Protein AF-A0A951PCG9-F1 (afdb_monomer)

Mean predicted aligned error: 14.72 Å

Sequence (182 aa):
MGCEGLGQRISVKVSARTSARTSARISASAAVAITAGITAGIALTTACAPVAPLIPAREPARQIQIQQSWQLQAGDQVKEYRIAAGLGDISIALQGGKVYAPFTGRVQPNLIDCVLFSTPEVPAYLFRLCGLSQPRLGTIQQGEPIGSGEYLHFAMLRKLPEGNWTIVEPSRSMLEKILSKP

Nearest PDB structures (foldseek):
  8aa2-assembly1_M  TM=4.155E-01  e=4.981E+00  Bacteroides thetaiotaomicron VPI-5482

Structure (mmCIF, N/CA/C/O backbone):
data_AF-A0A951PCG9-F1
#
_entry.id   AF-A0A951PCG9-F1
#
loop_
_atom_site.group_PDB
_atom_site.id
_atom_site.type_symbol
_atom_site.label_atom_id
_atom_site.label_alt_id
_atom_site.label_comp_id
_atom_site.label_asym_id
_atom_site.label_entity_id
_atom_site.label_seq_id
_atom_site.pdbx_PDB_ins_code
_atom_site.Cartn_x
_atom_site.Cartn_y
_atom_site.Cartn_z
_atom_site.occupancy
_atom_site.B_iso_or_equiv
_atom_site.auth_seq_id
_atom_site.auth_comp_id
_atom_site.auth_asym_id
_atom_site.auth_atom_id
_atom_site.pdbx_PDB_model_num
ATOM 1 N N . MET A 1 1 ? 5.947 -52.574 24.913 1.00 44.41 1 MET A N 1
ATOM 2 C CA . MET A 1 1 ? 4.620 -52.124 25.381 1.00 44.41 1 MET A CA 1
ATOM 3 C C . MET A 1 1 ? 4.190 -50.991 24.471 1.00 44.41 1 MET A C 1
ATOM 5 O O . MET A 1 1 ? 4.779 -49.923 24.536 1.00 44.41 1 MET A O 1
ATOM 9 N N . GLY A 1 2 ? 3.310 -51.299 23.518 1.00 38.03 2 GLY A N 1
ATOM 10 C CA . GLY A 1 2 ? 2.823 -50.357 22.515 1.00 38.03 2 GLY A CA 1
ATOM 11 C C . GLY A 1 2 ? 1.533 -49.678 22.962 1.00 38.03 2 GLY A C 1
ATOM 12 O O . GLY A 1 2 ? 0.751 -50.268 23.703 1.00 38.03 2 GLY A O 1
ATOM 13 N N . CYS A 1 3 ? 1.323 -48.462 22.470 1.00 38.72 3 CYS A N 1
ATOM 14 C CA . CYS A 1 3 ? 0.019 -47.815 22.423 1.00 38.72 3 CYS A CA 1
ATOM 15 C C . CYS A 1 3 ? -0.231 -47.394 20.971 1.00 38.72 3 CYS A C 1
ATOM 17 O O . CYS A 1 3 ? 0.215 -46.338 20.529 1.00 38.72 3 CYS A O 1
ATOM 19 N N . GLU A 1 4 ? -0.906 -48.271 20.231 1.00 42.50 4 GLU A N 1
ATOM 20 C CA . GLU A 1 4 ? -1.672 -47.926 19.035 1.00 42.50 4 GLU A CA 1
ATOM 21 C C . GLU A 1 4 ? -2.944 -47.181 19.462 1.00 42.50 4 GLU A C 1
ATOM 23 O O . GLU A 1 4 ? -3.592 -47.557 20.438 1.00 42.50 4 GLU A O 1
ATOM 28 N N . GLY A 1 5 ? -3.317 -46.127 18.734 1.00 40.69 5 GLY A N 1
ATOM 29 C CA . GLY A 1 5 ? -4.483 -45.309 19.063 1.00 40.69 5 GLY A CA 1
ATOM 30 C C . GLY A 1 5 ? -5.026 -44.543 17.863 1.00 40.69 5 GLY A C 1
ATOM 31 O O . GLY A 1 5 ? -4.712 -43.375 17.679 1.00 40.69 5 GLY A O 1
ATOM 32 N N . LEU A 1 6 ? -5.822 -45.255 17.062 1.00 46.91 6 LEU A N 1
ATOM 33 C CA . LEU A 1 6 ? -6.896 -44.812 16.161 1.00 46.91 6 LEU A CA 1
ATOM 34 C C . LEU A 1 6 ? -6.721 -43.485 15.391 1.00 46.91 6 LEU A C 1
ATOM 36 O O . LEU A 1 6 ? -7.108 -42.407 15.836 1.00 46.91 6 LEU A O 1
ATOM 40 N N . GLY A 1 7 ? -6.322 -43.614 14.123 1.00 39.34 7 GLY A N 1
ATOM 41 C CA . GLY A 1 7 ? -6.583 -42.611 13.092 1.00 39.34 7 GLY A CA 1
ATOM 42 C C . GLY A 1 7 ? -8.027 -42.696 12.588 1.00 39.34 7 GLY A C 1
ATOM 43 O O . GLY A 1 7 ? -8.383 -43.617 11.853 1.00 39.34 7 GLY A O 1
ATOM 44 N N . GLN A 1 8 ? -8.857 -41.715 12.941 1.00 47.94 8 GLN A N 1
ATOM 45 C CA . GLN A 1 8 ? -10.206 -41.565 12.397 1.00 47.94 8 GLN A CA 1
ATOM 46 C C . GLN A 1 8 ? -10.148 -40.709 11.121 1.00 47.94 8 GLN A C 1
ATOM 48 O O . GLN A 1 8 ? -9.941 -39.498 11.163 1.00 47.94 8 GLN A O 1
ATOM 53 N N . ARG A 1 9 ? -10.293 -41.350 9.955 1.00 46.16 9 ARG A N 1
ATOM 54 C CA . ARG A 1 9 ? -10.377 -40.671 8.653 1.00 46.16 9 ARG A CA 1
ATOM 55 C C . ARG A 1 9 ? -11.780 -40.095 8.463 1.00 46.16 9 ARG A C 1
ATOM 57 O O . ARG A 1 9 ? -12.727 -40.837 8.216 1.00 46.16 9 ARG A O 1
ATOM 64 N N . ILE A 1 10 ? -11.907 -38.774 8.544 1.00 45.59 10 ILE A N 1
ATOM 65 C CA . ILE A 1 10 ? -13.137 -38.059 8.188 1.00 45.59 10 ILE A CA 1
ATOM 66 C C . ILE A 1 10 ? -13.163 -37.900 6.663 1.00 45.59 10 ILE A C 1
ATOM 68 O O . ILE A 1 10 ? -12.334 -37.204 6.081 1.00 45.59 10 ILE A O 1
ATOM 72 N N . SER A 1 11 ? -14.103 -38.579 6.007 1.00 37.28 11 SER A N 1
ATOM 73 C CA . SER A 1 11 ? -14.340 -38.470 4.567 1.00 37.28 11 SER A CA 1
ATOM 74 C C . SER A 1 11 ? -15.405 -37.398 4.319 1.00 37.28 11 SER A C 1
ATOM 76 O O . SER A 1 11 ? -16.577 -37.598 4.634 1.00 37.28 11 SER A O 1
ATOM 78 N N . VAL A 1 12 ? -15.003 -36.241 3.790 1.00 47.06 12 VAL A N 1
ATOM 79 C CA . VAL A 1 12 ? -15.929 -35.157 3.427 1.00 47.06 12 VAL A CA 1
ATOM 80 C C . VAL A 1 12 ? -16.344 -35.338 1.966 1.00 47.06 12 VAL A C 1
ATOM 82 O O . VAL A 1 12 ? -15.554 -35.119 1.051 1.00 47.06 12 VAL A O 1
ATOM 85 N N . LYS A 1 13 ? -17.598 -35.744 1.736 1.00 42.19 13 LYS A N 1
ATOM 86 C CA . LYS A 1 13 ? -18.226 -35.727 0.406 1.00 42.19 13 LYS A CA 1
ATOM 87 C C . LYS A 1 13 ? -18.654 -34.299 0.068 1.00 42.19 13 LYS A C 1
ATOM 89 O O . LYS A 1 13 ? -19.605 -33.786 0.651 1.00 42.19 13 LYS A O 1
ATOM 94 N N . VAL A 1 14 ? -17.988 -33.676 -0.902 1.00 44.91 14 VAL A N 1
ATOM 95 C CA . VAL A 1 14 ? -18.422 -32.398 -1.482 1.00 44.91 14 VAL A CA 1
ATOM 96 C C . VAL A 1 14 ? -19.427 -32.689 -2.599 1.00 44.91 14 VAL A C 1
ATOM 98 O O . VAL A 1 14 ? -19.087 -33.274 -3.623 1.00 44.91 14 VAL A O 1
ATOM 101 N N . SER A 1 15 ? -20.687 -32.315 -2.370 1.00 44.75 15 SER A N 1
ATOM 102 C CA . SER A 1 15 ? -21.780 -32.421 -3.341 1.00 44.75 15 SER A CA 1
ATOM 103 C C . SER A 1 15 ? -21.836 -31.150 -4.190 1.00 44.75 15 SER A C 1
ATOM 105 O O . SER A 1 15 ? -22.124 -30.066 -3.679 1.00 44.75 15 SER A O 1
ATOM 107 N N . ALA A 1 16 ? -21.533 -31.271 -5.483 1.00 44.38 16 ALA A N 1
ATOM 108 C CA . ALA A 1 16 ? -21.633 -30.180 -6.443 1.00 44.38 16 ALA A CA 1
ATOM 109 C C . ALA A 1 16 ? -23.108 -29.935 -6.809 1.00 44.38 16 ALA A C 1
ATOM 111 O O . ALA A 1 16 ? -23.750 -30.779 -7.432 1.00 44.38 16 ALA A O 1
ATOM 112 N N . ARG A 1 17 ? -23.655 -28.771 -6.434 1.00 48.75 17 ARG A N 1
ATOM 113 C CA . ARG A 1 17 ? -24.936 -28.283 -6.968 1.00 48.75 17 ARG A CA 1
ATOM 114 C C . ARG A 1 17 ? -24.678 -27.406 -8.186 1.00 48.75 17 ARG A C 1
ATOM 116 O O . ARG A 1 17 ? -24.273 -26.254 -8.063 1.00 48.75 17 ARG A O 1
ATOM 123 N N . THR A 1 18 ? -24.955 -27.959 -9.357 1.00 43.00 18 THR A N 1
ATOM 124 C CA . THR A 1 18 ? -25.033 -27.244 -10.631 1.00 43.00 18 THR A CA 1
ATOM 125 C C . THR A 1 18 ? -26.291 -26.372 -10.627 1.00 43.00 18 THR A C 1
ATOM 127 O O . THR A 1 18 ? -27.400 -26.891 -10.527 1.00 43.00 18 THR A O 1
ATOM 130 N N . SER A 1 19 ? -26.141 -25.049 -10.709 1.00 46.59 19 SER A N 1
ATOM 131 C CA . SER A 1 19 ? -27.265 -24.112 -10.834 1.00 46.59 19 SER A CA 1
ATOM 132 C C . SER A 1 19 ? -27.285 -23.534 -12.246 1.00 46.59 19 SER A C 1
ATOM 134 O O . SER A 1 19 ? -26.491 -22.658 -12.585 1.00 46.59 19 SER A O 1
ATOM 136 N N . ALA A 1 20 ? -28.175 -24.066 -13.082 1.00 45.41 20 ALA A N 1
ATOM 137 C CA . ALA A 1 20 ? -28.517 -23.499 -14.378 1.00 45.41 20 ALA A CA 1
ATOM 138 C C . ALA A 1 20 ? -29.486 -22.324 -14.168 1.00 45.41 20 ALA A C 1
ATOM 140 O O . ALA A 1 20 ? -30.564 -22.504 -13.604 1.00 45.41 20 ALA A O 1
ATOM 141 N N . ARG A 1 21 ? -29.124 -21.120 -14.631 1.00 53.25 21 ARG A N 1
ATOM 142 C CA . ARG A 1 21 ? -30.056 -19.986 -14.730 1.00 53.25 21 ARG A CA 1
ATOM 143 C C . ARG A 1 21 ? -30.414 -19.714 -16.185 1.00 53.25 21 ARG A C 1
ATOM 145 O O . ARG A 1 21 ? -29.681 -19.079 -16.932 1.00 53.25 21 ARG A O 1
ATOM 152 N N . THR A 1 22 ? -31.564 -20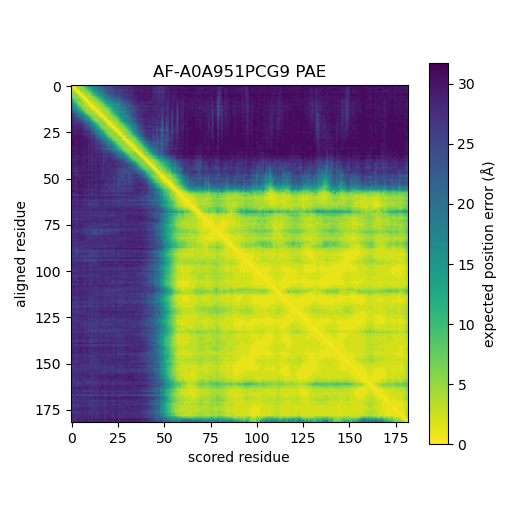.278 -16.526 1.00 44.28 22 THR A N 1
ATOM 153 C CA . THR A 1 22 ? -32.660 -19.777 -17.359 1.00 44.28 22 THR A CA 1
ATOM 154 C C . THR A 1 22 ? -32.423 -18.455 -18.095 1.00 44.28 22 THR A C 1
ATOM 156 O O . THR A 1 22 ? -32.357 -17.382 -17.499 1.00 44.28 22 THR A O 1
ATOM 159 N N . SER A 1 23 ? -32.396 -18.559 -19.424 1.00 49.06 23 SER A N 1
ATOM 160 C CA . SER A 1 23 ? -32.478 -17.459 -20.382 1.00 49.06 23 SER A CA 1
ATOM 161 C C . SER A 1 23 ? -33.935 -16.989 -20.494 1.00 49.06 23 SER A C 1
ATOM 163 O O . SER A 1 23 ? -34.805 -17.768 -20.883 1.00 49.06 23 SER A O 1
ATOM 165 N N . ALA A 1 24 ? -34.216 -15.735 -20.138 1.00 47.97 24 ALA A N 1
ATOM 166 C CA . ALA A 1 24 ? -35.520 -15.112 -20.349 1.00 47.97 24 ALA A CA 1
ATOM 167 C C . ALA A 1 24 ? -35.473 -14.251 -21.621 1.00 47.97 24 ALA A C 1
ATOM 169 O O . ALA A 1 24 ? -34.780 -13.237 -21.674 1.00 47.97 24 ALA A O 1
ATOM 170 N N . ARG A 1 25 ? -36.211 -14.676 -22.653 1.00 53.56 25 ARG A N 1
ATOM 171 C CA . ARG A 1 25 ? -36.514 -13.877 -23.846 1.00 53.56 25 ARG A CA 1
ATOM 172 C C . ARG A 1 25 ? -37.634 -12.900 -23.497 1.00 53.56 25 ARG A C 1
ATOM 174 O O . ARG A 1 25 ? -38.724 -13.340 -23.145 1.00 53.56 25 ARG A O 1
ATOM 181 N N . ILE A 1 26 ? -37.391 -11.602 -23.637 1.00 46.66 26 ILE A N 1
ATOM 182 C CA . ILE A 1 26 ? -38.450 -10.590 -23.595 1.00 46.66 26 ILE A CA 1
ATOM 183 C C . ILE A 1 26 ? -38.787 -10.233 -25.042 1.00 46.66 26 ILE A C 1
ATOM 185 O O . ILE A 1 26 ? -37.989 -9.620 -25.746 1.00 46.66 26 ILE A O 1
ATOM 189 N N . SER A 1 27 ? -39.965 -10.678 -25.482 1.00 48.78 27 SER A N 1
ATOM 190 C CA . SER A 1 27 ? -40.635 -10.164 -26.675 1.00 48.78 27 SER A CA 1
ATOM 191 C C . SER A 1 27 ? -41.255 -8.815 -26.336 1.00 48.78 27 SER A C 1
ATOM 193 O O . SER A 1 27 ? -41.993 -8.718 -25.359 1.00 48.78 27 SER A O 1
ATOM 195 N N . ALA A 1 28 ? -41.013 -7.801 -27.161 1.00 44.97 28 ALA A N 1
ATOM 196 C CA . ALA A 1 28 ? -41.793 -6.573 -27.157 1.00 44.97 28 ALA A CA 1
ATOM 197 C C . ALA A 1 28 ? -42.456 -6.430 -28.529 1.00 44.97 28 ALA A C 1
ATOM 199 O O . ALA A 1 28 ? -41.806 -6.119 -29.523 1.00 44.97 28 ALA A O 1
ATOM 200 N N . SER A 1 29 ? -43.756 -6.720 -28.568 1.00 49.91 29 SER A N 1
ATOM 201 C CA . SER A 1 29 ? -44.655 -6.262 -29.624 1.00 49.91 29 SER A CA 1
ATOM 202 C C . SER A 1 29 ? -45.227 -4.919 -29.193 1.00 49.91 29 SER A C 1
ATOM 204 O O . SER A 1 29 ? -45.776 -4.825 -28.100 1.00 49.91 29 SER A O 1
ATOM 206 N N . ALA A 1 30 ? -45.142 -3.908 -30.051 1.00 42.72 30 ALA A N 1
ATOM 207 C CA . ALA A 1 30 ? -46.061 -2.778 -30.028 1.00 42.72 30 ALA A CA 1
ATOM 208 C C . ALA A 1 30 ? -46.074 -2.124 -31.413 1.00 42.72 30 ALA A C 1
ATOM 210 O O . ALA A 1 30 ? -45.158 -1.397 -31.786 1.00 42.72 30 ALA A O 1
ATOM 211 N N . ALA A 1 31 ? -47.126 -2.410 -32.172 1.00 47.22 31 ALA A N 1
ATOM 212 C CA . ALA A 1 31 ? -47.570 -1.571 -33.269 1.00 47.22 31 ALA A CA 1
ATOM 213 C C . ALA A 1 31 ? -48.673 -0.665 -32.722 1.00 47.22 31 ALA A C 1
ATOM 215 O O . ALA A 1 31 ? -49.664 -1.184 -32.217 1.00 47.22 31 ALA A O 1
ATOM 216 N N . VAL A 1 32 ? -48.527 0.655 -32.845 1.00 42.56 32 VAL A N 1
ATOM 217 C CA . VAL A 1 32 ? -49.660 1.590 -32.861 1.00 42.56 32 VAL A CA 1
ATOM 218 C C . VAL A 1 32 ? -49.288 2.748 -33.783 1.00 42.56 32 VAL A C 1
ATOM 220 O O . VAL A 1 32 ? -48.378 3.520 -33.495 1.00 42.56 32 VAL A O 1
ATOM 223 N N . ALA A 1 33 ? -49.997 2.846 -34.904 1.00 48.78 33 ALA A N 1
ATOM 224 C CA . ALA A 1 33 ? -50.071 4.035 -35.738 1.00 48.78 33 ALA A CA 1
ATOM 225 C C . ALA A 1 33 ? -51.349 4.786 -35.357 1.00 48.78 33 ALA A C 1
ATOM 227 O O . ALA A 1 33 ? -52.412 4.171 -35.394 1.00 48.78 33 ALA A O 1
ATOM 228 N N . ILE A 1 34 ? -51.274 6.082 -35.030 1.00 46.44 34 ILE A N 1
ATOM 229 C CA . ILE A 1 34 ? -52.442 6.974 -35.065 1.00 46.44 34 ILE A CA 1
ATOM 230 C C . ILE A 1 34 ? -52.042 8.341 -35.642 1.00 46.44 34 ILE A C 1
ATOM 232 O O . ILE A 1 34 ? -51.019 8.931 -35.311 1.00 46.44 34 ILE A O 1
ATOM 236 N N . THR A 1 35 ? -52.914 8.745 -36.554 1.00 42.50 35 THR A N 1
ATOM 237 C CA . THR A 1 35 ? -53.101 9.921 -37.407 1.00 42.50 35 THR A CA 1
ATOM 238 C C . THR A 1 35 ? -53.025 11.316 -36.768 1.00 42.50 35 THR A C 1
ATOM 240 O O . THR A 1 35 ? -53.201 11.501 -35.570 1.00 42.50 35 THR A O 1
ATOM 243 N N . ALA A 1 36 ? -52.826 12.298 -37.656 1.00 44.81 36 ALA A N 1
ATOM 244 C CA . ALA A 1 36 ? -52.719 13.743 -37.459 1.00 44.81 36 ALA A CA 1
ATOM 245 C C . ALA A 1 36 ? -53.932 14.450 -36.811 1.00 44.81 36 ALA A C 1
ATOM 247 O O . ALA A 1 36 ? -55.070 14.013 -36.961 1.00 44.81 36 ALA A O 1
ATOM 248 N N . GLY A 1 37 ? -53.682 15.625 -36.211 1.00 39.41 37 GLY A N 1
ATOM 249 C CA . GLY A 1 37 ? -54.700 16.618 -35.841 1.00 39.41 37 GLY A CA 1
ATOM 250 C C . GLY A 1 37 ? -54.140 17.770 -34.990 1.00 39.41 37 GLY A C 1
ATOM 251 O O . GLY A 1 37 ? -53.651 17.545 -33.890 1.00 39.41 37 GLY A O 1
ATOM 252 N N . ILE A 1 38 ? -54.194 19.000 -35.510 1.00 59.00 38 ILE A N 1
ATOM 253 C CA . ILE A 1 38 ? -53.728 20.256 -34.889 1.00 59.00 38 ILE A CA 1
ATOM 254 C C . ILE A 1 38 ? -54.803 20.804 -33.937 1.00 59.00 38 ILE A C 1
ATOM 256 O O . ILE A 1 38 ? -55.919 21.008 -34.393 1.00 59.00 38 ILE A O 1
ATOM 260 N N . THR A 1 39 ? -54.455 21.160 -32.690 1.00 46.31 39 THR A N 1
ATOM 261 C CA . THR A 1 39 ? -55.022 22.331 -31.975 1.00 46.31 39 THR A CA 1
ATOM 262 C C . THR A 1 39 ? -54.183 22.691 -30.748 1.00 46.31 39 THR A C 1
ATOM 264 O O . THR A 1 39 ? -53.775 21.827 -29.977 1.00 46.31 39 THR A O 1
ATOM 267 N N . ALA A 1 40 ? -53.923 23.990 -30.595 1.00 52.97 40 ALA A N 1
ATOM 268 C CA . ALA A 1 40 ? -53.119 24.596 -29.547 1.00 52.97 40 ALA A CA 1
ATOM 269 C C . ALA A 1 40 ? -53.789 24.513 -28.165 1.00 52.97 40 ALA A C 1
ATOM 271 O O . ALA A 1 40 ? -54.905 24.988 -27.974 1.00 52.97 40 ALA A O 1
ATOM 272 N N . GLY A 1 41 ? -53.057 23.979 -27.191 1.00 44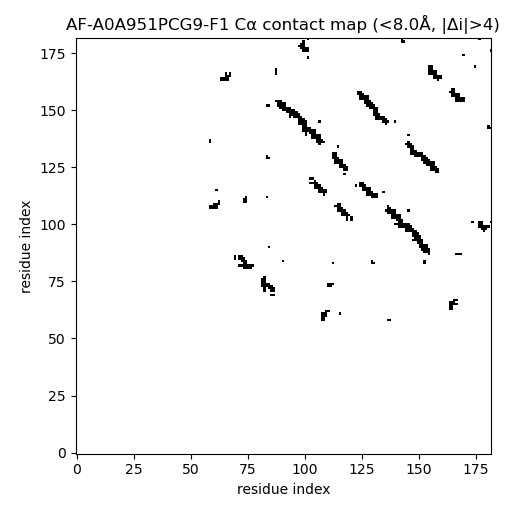.09 41 GLY A N 1
ATOM 273 C CA . GLY A 1 41 ? -53.354 24.083 -25.767 1.00 44.09 41 GLY A CA 1
ATOM 274 C C . GLY A 1 41 ? -52.034 24.079 -25.009 1.00 44.09 41 GLY A C 1
ATOM 275 O O . GLY A 1 41 ? -51.362 23.053 -24.948 1.00 44.09 41 GLY A O 1
ATOM 276 N N . ILE A 1 42 ? -51.620 25.236 -24.488 1.00 59.56 42 ILE A N 1
ATOM 277 C CA . ILE A 1 42 ? -50.393 25.358 -23.691 1.00 59.56 42 ILE A CA 1
ATOM 278 C C . ILE A 1 42 ? -50.696 24.791 -22.301 1.00 59.56 42 ILE A C 1
ATOM 280 O O . ILE A 1 42 ? -51.072 25.509 -21.379 1.00 59.56 42 ILE A O 1
ATOM 284 N N . ALA A 1 43 ? -50.575 23.472 -22.172 1.00 55.00 43 ALA A N 1
ATOM 285 C CA . ALA A 1 43 ? -50.490 22.799 -20.889 1.00 55.00 43 ALA A CA 1
ATOM 286 C C . ALA A 1 43 ? -49.033 22.876 -20.416 1.00 55.00 43 ALA A C 1
ATOM 288 O O . ALA A 1 43 ? -48.149 22.242 -20.991 1.00 55.00 43 ALA A O 1
ATOM 289 N N . LEU A 1 44 ? -48.774 23.670 -19.375 1.00 57.91 44 LEU A N 1
ATOM 290 C CA . LEU A 1 44 ? -47.519 23.644 -18.622 1.00 57.91 44 LEU A CA 1
ATOM 291 C C . LEU A 1 44 ? -47.444 22.319 -17.853 1.00 57.91 44 LEU A C 1
ATOM 293 O O . LEU A 1 44 ? -47.730 22.247 -16.661 1.00 57.91 44 LE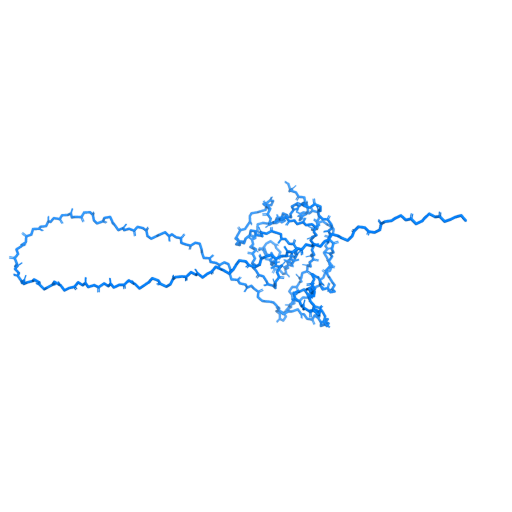U A O 1
ATOM 297 N N . THR A 1 45 ? -47.098 21.244 -18.555 1.00 58.66 45 THR A N 1
ATOM 298 C CA . THR A 1 45 ? -46.733 19.979 -17.928 1.00 58.66 45 THR A CA 1
ATOM 299 C C . THR A 1 45 ? -45.346 20.157 -17.327 1.00 58.66 45 THR A C 1
ATOM 301 O O . THR A 1 45 ? -44.345 20.185 -18.046 1.00 58.66 45 THR A O 1
ATOM 304 N N . THR A 1 46 ? -45.280 20.301 -16.007 1.00 62.97 46 THR A N 1
ATOM 305 C CA . THR A 1 46 ? -44.053 20.127 -15.233 1.00 62.97 46 THR A CA 1
ATOM 306 C C . THR A 1 46 ? -43.557 18.698 -15.442 1.00 62.97 46 THR A C 1
ATOM 308 O O . THR A 1 46 ? -43.965 17.755 -14.770 1.00 62.97 46 THR A O 1
ATOM 311 N N . ALA A 1 47 ? -42.700 18.525 -16.446 1.00 61.41 47 ALA A N 1
ATOM 312 C CA . ALA A 1 47 ? -42.026 17.270 -16.708 1.00 61.41 47 ALA A CA 1
ATOM 313 C C . ALA A 1 47 ? -41.065 16.992 -15.545 1.00 61.41 47 ALA A C 1
ATOM 315 O O . ALA A 1 47 ? -39.971 17.552 -15.473 1.00 61.41 47 ALA A O 1
ATOM 316 N N . CYS A 1 48 ? -41.479 16.131 -14.615 1.00 65.00 48 CYS A N 1
ATOM 317 C CA . CYS A 1 48 ? -40.562 15.467 -13.701 1.00 65.00 48 CYS A CA 1
ATOM 318 C C . CYS A 1 48 ? -39.640 14.580 -14.543 1.00 65.00 48 CYS A C 1
ATOM 320 O O . CYS A 1 48 ? -39.979 13.441 -14.862 1.00 65.00 48 CYS A O 1
ATOM 322 N N . ALA A 1 49 ? -38.490 15.116 -14.949 1.00 72.75 49 ALA A N 1
ATOM 323 C CA . ALA A 1 49 ? -37.443 14.298 -15.534 1.00 72.75 49 ALA A CA 1
ATOM 324 C C . ALA A 1 49 ? -36.985 13.280 -14.470 1.00 72.75 49 ALA A C 1
ATOM 326 O O . ALA A 1 49 ? -36.650 13.685 -13.352 1.00 72.75 49 ALA A O 1
ATOM 327 N N . PRO A 1 50 ? -36.983 11.970 -14.771 1.00 67.88 50 PRO A N 1
ATOM 328 C CA . PRO A 1 50 ? -36.438 10.980 -13.859 1.00 67.88 50 PRO A CA 1
ATOM 329 C C . PRO A 1 50 ? -34.939 11.247 -13.695 1.00 67.88 50 PRO A C 1
ATOM 331 O O . PRO A 1 50 ? -34.167 11.146 -14.648 1.00 67.88 50 PRO A O 1
ATOM 334 N N . VAL A 1 51 ? -34.528 11.613 -12.479 1.00 75.81 51 VAL A N 1
ATOM 335 C CA . VAL A 1 51 ? -33.114 11.713 -12.110 1.00 75.81 51 VAL A CA 1
ATOM 336 C C . VAL A 1 51 ? -32.541 10.303 -12.189 1.00 75.81 51 VAL A C 1
ATOM 338 O O . VAL A 1 51 ? -32.875 9.442 -11.374 1.00 75.81 51 VAL A O 1
ATOM 341 N N . ALA A 1 52 ? -31.719 10.044 -13.206 1.00 74.81 52 ALA A N 1
ATOM 342 C CA . ALA A 1 52 ? -31.009 8.781 -13.314 1.00 74.81 52 ALA A CA 1
ATOM 343 C C . ALA A 1 52 ? -30.141 8.590 -12.054 1.00 74.81 52 ALA A C 1
ATOM 345 O O . ALA A 1 52 ? -29.455 9.532 -11.643 1.00 74.81 52 ALA A O 1
ATOM 346 N N . PRO A 1 53 ? -30.159 7.405 -11.418 1.00 68.75 53 PRO A N 1
ATOM 347 C CA . PRO A 1 53 ? -29.326 7.153 -10.254 1.00 68.75 53 PRO A CA 1
ATOM 348 C C . PRO A 1 53 ? -27.850 7.296 -10.643 1.00 68.75 53 PRO A C 1
ATOM 350 O O . PRO A 1 53 ? -27.382 6.670 -11.595 1.00 68.75 53 PRO A O 1
ATOM 353 N N . LEU A 1 54 ? -27.117 8.129 -9.901 1.00 68.81 54 LEU A N 1
ATOM 354 C CA . LEU A 1 54 ? -25.672 8.283 -10.044 1.00 68.81 54 LEU A CA 1
ATOM 355 C C . LEU A 1 54 ? -25.003 6.972 -9.614 1.00 68.81 54 LEU A C 1
ATOM 357 O O . LEU A 1 54 ? -24.804 6.723 -8.426 1.00 68.81 54 LEU A O 1
ATOM 361 N N . ILE A 1 55 ? -24.680 6.107 -10.576 1.00 70.62 55 ILE A N 1
ATOM 362 C CA . ILE A 1 55 ? -23.830 4.942 -10.324 1.00 70.62 55 ILE A CA 1
ATOM 363 C C . ILE A 1 55 ? -22.423 5.485 -10.028 1.00 70.62 55 ILE A C 1
ATOM 365 O O . ILE A 1 55 ? -21.866 6.180 -10.884 1.00 70.62 55 ILE A O 1
ATOM 369 N N . PRO A 1 56 ? -21.835 5.217 -8.846 1.00 67.12 56 PRO A N 1
ATOM 370 C CA . PRO A 1 56 ? -20.495 5.692 -8.536 1.00 67.12 56 PRO A CA 1
ATOM 371 C C . PRO A 1 56 ? -19.510 5.135 -9.564 1.00 67.12 56 PRO A C 1
ATOM 373 O O . PRO A 1 56 ? -19.497 3.934 -9.849 1.00 67.12 56 PRO A O 1
ATOM 376 N N . ALA A 1 57 ? -18.700 6.022 -10.143 1.00 76.00 57 ALA A N 1
ATOM 377 C CA . ALA A 1 57 ? -17.685 5.630 -11.106 1.00 76.00 57 ALA A CA 1
ATOM 378 C C . ALA A 1 57 ? -16.733 4.620 -10.452 1.00 76.00 57 ALA A C 1
ATOM 380 O O . ALA A 1 57 ? -16.185 4.867 -9.377 1.00 76.00 57 ALA A O 1
ATOM 381 N N . ARG A 1 58 ? -16.550 3.464 -11.097 1.00 87.00 58 ARG A N 1
ATOM 382 C CA . ARG A 1 58 ? -15.598 2.449 -10.644 1.00 87.00 58 ARG A CA 1
ATOM 383 C C . ARG A 1 58 ? -14.195 3.053 -10.645 1.00 87.00 58 ARG A C 1
ATOM 385 O O . ARG A 1 58 ? -13.753 3.567 -11.669 1.00 87.00 58 ARG A O 1
ATOM 392 N N . GLU A 1 59 ? -13.490 2.942 -9.525 1.00 92.25 59 GLU A N 1
ATOM 393 C CA . GLU A 1 59 ? -12.107 3.404 -9.431 1.00 92.25 59 GLU A CA 1
ATOM 394 C C . GLU A 1 59 ? -11.218 2.590 -10.394 1.00 92.25 59 GLU A C 1
ATOM 396 O O . GLU A 1 59 ? -11.186 1.356 -10.289 1.00 92.25 59 GLU A O 1
ATOM 401 N N . PRO A 1 60 ? -10.535 3.229 -11.363 1.00 92.94 60 PRO A N 1
ATOM 402 C CA . PRO A 1 60 ? -9.729 2.513 -12.340 1.00 92.94 60 PRO A CA 1
ATOM 403 C C . PRO A 1 60 ? -8.485 1.914 -11.684 1.00 92.94 60 PRO A C 1
ATOM 405 O O . PRO A 1 60 ? -7.868 2.522 -10.808 1.00 92.94 60 PRO A O 1
ATOM 408 N N . ALA A 1 61 ? -8.090 0.725 -12.141 1.00 93.81 61 ALA A N 1
ATOM 409 C CA . ALA A 1 61 ? -6.843 0.121 -11.699 1.00 93.81 61 ALA A CA 1
ATOM 410 C C . ALA A 1 61 ? -5.651 0.955 -12.185 1.00 93.81 61 ALA A C 1
ATOM 412 O O . ALA A 1 61 ? -5.557 1.295 -13.366 1.00 93.81 61 ALA A O 1
ATOM 413 N N . ARG A 1 62 ? -4.723 1.263 -11.280 1.00 94.00 62 ARG A N 1
ATOM 414 C CA . ARG A 1 62 ? -3.503 2.002 -11.591 1.00 94.00 62 ARG A CA 1
ATOM 415 C C . ARG A 1 62 ? -2.342 1.036 -11.754 1.00 94.00 62 ARG A C 1
ATOM 417 O O . ARG A 1 62 ? -1.922 0.402 -10.790 1.00 94.00 62 ARG A O 1
ATOM 424 N N . GLN A 1 63 ? -1.789 0.974 -12.960 1.00 91.25 63 GLN A N 1
ATOM 425 C CA . GLN A 1 63 ? -0.539 0.268 -13.229 1.00 91.25 63 GLN A CA 1
ATOM 426 C C . GLN A 1 63 ? 0.652 1.206 -13.011 1.00 91.25 63 GLN A C 1
ATOM 428 O O . GLN A 1 63 ? 0.584 2.397 -13.320 1.00 91.25 63 GLN A O 1
ATOM 433 N N . ILE A 1 64 ? 1.738 0.671 -12.457 1.00 91.31 64 ILE A N 1
ATOM 434 C CA . ILE A 1 64 ? 3.000 1.385 -12.248 1.00 91.31 64 ILE A CA 1
ATOM 435 C C . ILE A 1 64 ? 4.157 0.505 -12.707 1.00 91.31 64 ILE A C 1
ATOM 437 O O . ILE A 1 64 ? 4.096 -0.715 -12.573 1.00 91.31 64 ILE A O 1
ATOM 441 N N . GLN A 1 65 ? 5.207 1.127 -13.236 1.00 90.38 65 GLN A N 1
ATOM 442 C CA . GLN A 1 65 ? 6.449 0.441 -13.582 1.00 90.38 65 GLN A CA 1
ATOM 443 C C . GLN A 1 65 ? 7.424 0.579 -12.416 1.00 90.38 65 GLN A C 1
ATOM 445 O O . GLN A 1 65 ? 7.775 1.699 -12.034 1.00 90.38 65 GLN A O 1
ATOM 450 N N . ILE A 1 66 ? 7.814 -0.555 -11.834 1.00 90.00 66 ILE A N 1
ATOM 451 C CA . ILE A 1 66 ? 8.801 -0.629 -10.755 1.00 90.00 66 ILE A CA 1
ATOM 452 C C . ILE A 1 66 ? 10.149 -1.001 -11.378 1.00 90.00 66 ILE A C 1
ATOM 454 O O . ILE A 1 66 ? 10.225 -1.960 -12.139 1.00 90.00 66 ILE A O 1
ATOM 458 N N . GLN A 1 67 ? 11.204 -0.240 -11.078 1.00 89.62 67 GLN A N 1
ATOM 459 C CA . GLN A 1 67 ? 12.529 -0.427 -11.683 1.00 89.62 67 GLN A CA 1
ATOM 460 C C . GLN A 1 67 ? 13.234 -1.710 -11.207 1.00 89.62 67 GLN A C 1
ATOM 462 O O . GLN A 1 67 ? 14.059 -2.268 -11.927 1.00 89.62 67 GLN A O 1
ATOM 467 N N . GLN A 1 68 ? 12.932 -2.184 -9.997 1.00 88.00 68 GLN A N 1
ATOM 468 C CA . GLN A 1 68 ? 13.527 -3.403 -9.452 1.00 88.00 68 GLN A CA 1
ATOM 469 C C . GLN A 1 68 ? 12.943 -4.648 -10.131 1.00 88.00 68 GLN A C 1
ATOM 471 O O . GLN A 1 68 ? 11.737 -4.890 -10.094 1.00 88.00 68 GLN A O 1
ATOM 476 N N . SER A 1 69 ? 13.817 -5.463 -10.719 1.00 79.25 69 SER A N 1
ATOM 477 C CA . SER A 1 69 ? 13.456 -6.689 -11.429 1.00 79.25 69 SER A CA 1
ATOM 478 C C . SER A 1 69 ? 13.653 -7.921 -10.541 1.00 79.25 69 SER A C 1
ATOM 480 O O . SER A 1 69 ? 14.698 -8.573 -10.591 1.00 79.25 69 SER A O 1
ATOM 482 N N . TRP A 1 70 ? 12.656 -8.255 -9.723 1.00 88.81 70 TRP A N 1
ATOM 483 C CA . TRP A 1 70 ? 12.601 -9.568 -9.069 1.00 88.81 70 TRP A CA 1
ATOM 484 C C . TRP A 1 70 ? 11.741 -10.531 -9.871 1.00 88.81 70 TRP A C 1
ATOM 486 O O . TRP A 1 70 ? 10.739 -10.127 -10.457 1.00 88.81 70 TRP A O 1
ATOM 496 N N . GLN A 1 71 ? 12.128 -11.807 -9.856 1.00 88.12 71 GLN A N 1
ATOM 497 C CA . GLN A 1 71 ? 11.427 -12.875 -10.569 1.00 88.12 71 GLN A CA 1
ATOM 498 C C . GLN A 1 71 ? 10.001 -13.109 -10.051 1.00 88.12 71 GLN A C 1
ATOM 500 O O . GLN A 1 71 ? 9.152 -13.522 -10.831 1.00 88.12 71 GLN A O 1
ATOM 505 N N . LEU A 1 72 ? 9.757 -12.874 -8.756 1.00 89.50 72 LEU A N 1
ATOM 506 C CA . LEU A 1 72 ? 8.454 -13.044 -8.113 1.00 89.50 72 LEU A CA 1
ATOM 507 C C . LEU A 1 72 ? 7.932 -11.699 -7.605 1.00 89.50 72 LEU A C 1
ATOM 509 O O . LEU A 1 72 ? 8.655 -10.948 -6.944 1.00 89.50 72 LEU A O 1
ATOM 513 N N . GLN A 1 73 ? 6.664 -11.433 -7.886 1.00 88.31 73 GLN A N 1
ATOM 514 C CA . GLN A 1 73 ? 5.916 -10.241 -7.508 1.00 88.31 73 GLN A CA 1
ATOM 515 C C . GLN A 1 73 ? 4.589 -10.631 -6.850 1.00 88.31 73 GLN A C 1
ATOM 517 O O . GLN A 1 73 ? 4.073 -11.733 -7.037 1.00 88.31 73 GLN A O 1
ATOM 522 N N . ALA A 1 74 ? 4.003 -9.704 -6.092 1.00 89.38 74 ALA A N 1
ATOM 523 C CA . ALA A 1 74 ? 2.654 -9.883 -5.567 1.00 89.38 74 ALA A CA 1
ATOM 524 C C . ALA A 1 74 ? 1.651 -10.119 -6.713 1.00 89.38 74 ALA A C 1
ATOM 526 O O . ALA A 1 74 ? 1.646 -9.396 -7.709 1.00 89.38 74 ALA A O 1
ATOM 527 N N . GLY A 1 75 ? 0.796 -11.128 -6.563 1.00 88.69 75 GLY A N 1
ATOM 528 C CA . GLY A 1 75 ? -0.175 -11.545 -7.574 1.00 88.69 75 GLY A CA 1
ATOM 529 C C . GLY A 1 75 ? 0.322 -12.619 -8.546 1.00 88.69 75 GLY A C 1
ATOM 530 O O . GLY A 1 75 ? -0.518 -13.245 -9.195 1.00 88.69 75 GLY A O 1
ATOM 531 N N . ASP A 1 76 ? 1.631 -12.890 -8.614 1.00 91.44 76 ASP A N 1
ATOM 532 C CA . ASP A 1 76 ? 2.163 -14.013 -9.396 1.00 91.44 76 ASP A CA 1
ATOM 533 C C . ASP A 1 76 ? 1.645 -15.357 -8.861 1.00 91.44 76 ASP A C 1
ATOM 535 O O . ASP A 1 76 ? 1.249 -15.485 -7.699 1.00 91.44 76 ASP A O 1
ATOM 539 N N . GLN A 1 77 ? 1.671 -16.390 -9.705 1.00 94.25 77 GLN A N 1
ATOM 540 C CA . GLN A 1 77 ? 1.222 -17.735 -9.352 1.00 94.25 77 GLN A CA 1
ATOM 541 C C . GLN A 1 77 ? 2.375 -18.743 -9.443 1.00 94.25 77 GLN A C 1
ATOM 543 O O . GLN A 1 77 ? 3.049 -18.844 -10.466 1.00 94.25 77 GLN A O 1
ATOM 548 N N . VAL A 1 78 ? 2.566 -19.532 -8.382 1.00 94.56 78 VAL A N 1
ATOM 549 C CA . VAL A 1 78 ? 3.509 -20.656 -8.328 1.00 94.56 78 VAL A CA 1
ATOM 550 C C . VAL A 1 78 ? 2.721 -21.918 -7.992 1.00 94.56 78 VAL A C 1
ATOM 552 O O . VAL A 1 78 ? 2.252 -22.099 -6.868 1.00 94.56 78 VAL A O 1
ATOM 555 N N . LYS A 1 79 ? 2.564 -22.796 -8.990 1.00 95.94 79 LYS A N 1
ATOM 556 C CA . LYS A 1 79 ? 1.613 -23.922 -8.958 1.00 95.94 79 LYS A CA 1
ATOM 557 C C . LYS A 1 79 ? 0.185 -23.436 -8.643 1.00 95.94 79 LYS A C 1
ATOM 559 O O . LYS A 1 79 ? -0.336 -22.604 -9.377 1.00 95.94 79 LYS A O 1
ATOM 564 N N . GLU A 1 80 ? -0.467 -23.935 -7.597 1.00 96.06 80 GLU A N 1
ATOM 565 C CA . GLU A 1 80 ? -1.801 -23.525 -7.140 1.00 96.06 80 GLU A CA 1
ATOM 566 C C . GLU A 1 80 ? -1.798 -22.331 -6.170 1.00 96.06 80 GLU A C 1
ATOM 568 O O . GLU A 1 80 ? -2.863 -21.825 -5.816 1.00 96.06 80 GLU A O 1
ATOM 573 N N . TYR A 1 81 ? -0.623 -21.863 -5.745 1.00 94.81 81 TYR A N 1
ATOM 574 C CA . TYR A 1 81 ? -0.489 -20.803 -4.748 1.00 94.81 81 TYR A CA 1
ATOM 575 C C . TYR A 1 81 ? -0.227 -19.448 -5.401 1.00 94.81 81 TYR A C 1
ATOM 577 O O . TYR A 1 81 ? 0.518 -19.342 -6.377 1.00 94.81 81 TYR A O 1
ATOM 585 N N . ARG A 1 82 ? -0.815 -18.393 -4.831 1.00 92.06 82 ARG A N 1
ATOM 586 C CA . ARG A 1 82 ? -0.534 -17.006 -5.217 1.00 92.06 82 ARG A CA 1
ATOM 587 C C . ARG A 1 82 ? 0.517 -16.396 -4.305 1.00 92.06 82 ARG A C 1
ATOM 589 O O . ARG A 1 82 ? 0.496 -16.611 -3.094 1.00 92.06 82 ARG A O 1
ATOM 596 N N . ILE A 1 83 ? 1.401 -15.603 -4.890 1.00 92.75 83 ILE A N 1
ATOM 597 C CA . ILE A 1 83 ? 2.393 -14.819 -4.168 1.00 92.75 83 ILE A CA 1
ATOM 598 C C . ILE A 1 83 ? 1.697 -13.604 -3.549 1.00 92.75 83 ILE A C 1
ATOM 600 O O . ILE A 1 83 ? 1.152 -12.762 -4.259 1.00 92.75 83 ILE A O 1
ATOM 604 N N . ALA A 1 84 ? 1.700 -13.518 -2.219 1.00 90.31 84 ALA A N 1
ATOM 605 C CA . ALA A 1 84 ? 1.034 -12.439 -1.484 1.00 90.31 84 ALA A CA 1
ATOM 606 C C . ALA A 1 84 ? 1.873 -11.148 -1.396 1.00 90.31 84 ALA A C 1
ATOM 608 O O . ALA A 1 84 ? 1.318 -10.058 -1.267 1.00 90.31 84 ALA A O 1
ATOM 609 N N . ALA A 1 85 ? 3.202 -11.276 -1.476 1.00 90.44 85 ALA A N 1
ATOM 610 C CA . ALA A 1 85 ? 4.163 -10.185 -1.342 1.00 90.44 85 ALA A CA 1
ATOM 611 C C . ALA A 1 85 ? 5.428 -10.464 -2.161 1.00 90.44 85 ALA A C 1
ATOM 613 O O . ALA A 1 85 ? 5.832 -11.619 -2.312 1.00 90.44 85 ALA A O 1
ATOM 614 N N . GLY A 1 86 ? 6.051 -9.405 -2.671 1.00 88.00 86 GLY A N 1
ATOM 615 C CA . GLY A 1 86 ? 7.334 -9.462 -3.365 1.00 88.00 86 GLY A CA 1
ATOM 616 C C . GLY A 1 86 ? 8.517 -9.148 -2.448 1.00 88.00 86 GLY A C 1
ATOM 617 O O . GLY A 1 86 ? 8.371 -8.830 -1.267 1.00 88.00 86 GLY A O 1
ATOM 618 N N . LEU A 1 87 ? 9.720 -9.202 -3.016 1.00 86.69 87 LEU A N 1
ATOM 619 C CA . LEU A 1 87 ? 10.918 -8.719 -2.334 1.00 86.69 87 LEU A CA 1
ATOM 620 C C . LEU A 1 87 ? 10.808 -7.190 -2.162 1.00 86.69 87 LEU A C 1
ATOM 622 O O . LEU A 1 87 ? 10.361 -6.496 -3.068 1.00 86.69 87 LEU A O 1
ATOM 626 N N . GLY A 1 88 ? 11.155 -6.673 -0.982 1.00 87.06 88 GLY A N 1
ATOM 627 C CA . GLY A 1 88 ? 11.015 -5.248 -0.646 1.00 87.06 88 GLY A CA 1
ATOM 628 C C . GLY A 1 88 ? 9.710 -4.869 0.068 1.00 87.06 88 GLY A C 1
ATOM 629 O O . GLY A 1 88 ? 9.600 -3.738 0.538 1.00 87.06 88 GLY A O 1
ATOM 630 N N . ASP A 1 89 ? 8.759 -5.796 0.209 1.00 92.38 89 ASP A N 1
ATOM 631 C CA . ASP A 1 89 ? 7.563 -5.583 1.025 1.00 92.38 89 ASP A CA 1
ATOM 632 C C . ASP A 1 89 ? 7.843 -5.906 2.509 1.00 92.38 89 ASP A C 1
ATOM 634 O O . ASP A 1 89 ? 8.512 -6.889 2.839 1.00 92.38 89 ASP A O 1
ATOM 638 N N . ILE A 1 90 ? 7.275 -5.119 3.424 1.00 95.12 90 ILE A N 1
ATOM 639 C CA . ILE A 1 90 ? 7.228 -5.423 4.860 1.00 95.12 90 ILE A CA 1
ATOM 640 C C . ILE A 1 90 ? 5.914 -6.139 5.159 1.00 95.12 90 ILE A C 1
ATOM 642 O O . ILE A 1 90 ? 4.842 -5.636 4.830 1.00 95.12 90 ILE A O 1
ATOM 646 N N . SER A 1 91 ? 5.986 -7.295 5.818 1.00 96.19 91 SER A N 1
ATOM 647 C CA . SER A 1 91 ? 4.801 -8.039 6.255 1.00 96.19 91 SER A CA 1
ATOM 648 C C . SER A 1 91 ? 4.494 -7.754 7.720 1.00 96.19 91 SER A C 1
ATOM 650 O O . SER A 1 91 ? 5.335 -7.968 8.590 1.00 96.19 91 SER A O 1
ATOM 652 N N . ILE A 1 92 ? 3.280 -7.286 7.991 1.00 97.12 92 ILE A N 1
ATOM 653 C CA . ILE A 1 92 ? 2.824 -6.866 9.315 1.00 97.12 92 ILE A CA 1
ATOM 654 C C . ILE A 1 92 ? 1.633 -7.737 9.695 1.00 97.12 92 ILE A C 1
ATOM 656 O O . ILE A 1 92 ? 0.626 -7.747 8.988 1.00 97.12 92 ILE A O 1
ATOM 660 N N . ALA A 1 93 ? 1.741 -8.471 10.801 1.00 97.25 93 ALA A N 1
ATOM 661 C CA . ALA A 1 93 ? 0.618 -9.223 11.349 1.00 97.25 93 ALA A CA 1
ATOM 662 C C . ALA A 1 93 ? -0.385 -8.247 11.976 1.00 97.25 93 ALA A C 1
ATOM 664 O O . ALA A 1 93 ? -0.064 -7.550 12.938 1.00 97.25 93 ALA A O 1
ATOM 665 N N . LEU A 1 94 ? -1.589 -8.192 11.415 1.00 96.69 94 LEU A N 1
ATOM 666 C CA . LEU A 1 94 ? -2.652 -7.285 11.836 1.00 96.69 94 LEU A CA 1
ATOM 667 C C . LEU A 1 94 ? -3.648 -7.941 12.796 1.00 96.69 94 LEU A C 1
ATOM 669 O O . LEU A 1 94 ? -4.308 -7.216 13.534 1.00 96.69 94 LEU A O 1
ATOM 673 N N . GLN A 1 95 ? -3.773 -9.276 12.792 1.00 96.44 95 GLN A N 1
ATOM 674 C CA . GLN A 1 95 ? -4.733 -10.020 13.631 1.00 96.44 95 GLN A CA 1
ATOM 675 C C . GLN A 1 95 ? -6.182 -9.520 13.443 1.00 96.44 95 GLN A C 1
ATOM 677 O O . GLN A 1 95 ? -6.898 -9.245 14.405 1.00 96.44 95 GLN A O 1
ATOM 682 N N . GLY A 1 96 ? -6.585 -9.284 12.191 1.00 96.31 96 GLY A N 1
ATOM 683 C CA . GLY A 1 96 ? -7.877 -8.681 11.842 1.00 96.31 96 GLY A CA 1
ATOM 684 C C . GLY A 1 96 ? -7.934 -7.153 12.000 1.00 96.31 96 GLY A C 1
ATOM 685 O O . GLY A 1 96 ? -8.981 -6.541 11.771 1.00 96.31 96 GLY A O 1
ATOM 686 N N . GLY A 1 97 ? -6.823 -6.520 12.386 1.00 96.94 97 GLY A N 1
ATOM 687 C CA . GLY A 1 97 ? -6.690 -5.081 12.585 1.00 96.94 97 GLY A CA 1
ATOM 688 C C . GLY A 1 97 ? -6.952 -4.245 11.330 1.00 96.94 97 GLY A C 1
ATOM 689 O O . GLY A 1 97 ? -6.974 -4.734 10.198 1.00 96.94 97 GLY A O 1
ATOM 690 N N . LYS A 1 98 ? -7.167 -2.944 11.549 1.00 97.69 98 LYS A N 1
ATOM 691 C CA . LYS A 1 98 ? -7.451 -1.965 10.494 1.00 97.69 98 LYS A CA 1
ATOM 692 C C . LYS A 1 98 ? -6.191 -1.225 10.070 1.00 97.69 98 LYS A C 1
ATOM 694 O O . LYS A 1 98 ? -5.303 -0.974 10.876 1.00 97.69 98 LYS A O 1
ATOM 699 N N . VAL A 1 99 ? -6.189 -0.819 8.810 1.00 98.25 99 VAL A N 1
ATOM 700 C CA . VAL A 1 99 ? -5.189 0.051 8.198 1.00 98.25 99 VAL A CA 1
ATOM 701 C C . VAL A 1 99 ? -5.855 1.376 7.868 1.00 98.25 99 VAL A C 1
ATOM 703 O O . VAL A 1 99 ? -6.932 1.382 7.273 1.00 98.25 99 VAL A O 1
ATOM 706 N N . TYR A 1 100 ? -5.239 2.487 8.254 1.00 98.31 100 TYR A N 1
ATOM 707 C CA . TYR A 1 100 ? -5.797 3.832 8.153 1.00 98.31 100 TYR A CA 1
ATOM 708 C C . TYR A 1 100 ? -5.055 4.678 7.121 1.00 98.31 100 TYR A C 1
ATOM 710 O O . TYR A 1 100 ? -3.869 4.480 6.859 1.00 98.31 100 TYR A O 1
ATOM 718 N N . ALA A 1 101 ? -5.764 5.638 6.532 1.00 98.06 101 ALA A N 1
ATOM 719 C CA . ALA A 1 101 ? -5.172 6.620 5.641 1.00 98.06 101 ALA A CA 1
ATOM 720 C C . ALA A 1 101 ? -4.304 7.607 6.447 1.00 98.06 101 ALA A C 1
ATOM 722 O O . ALA A 1 101 ? -4.837 8.342 7.283 1.00 98.06 101 ALA A O 1
ATOM 723 N N . PRO A 1 102 ? -2.978 7.668 6.216 1.00 96.88 102 PRO A N 1
ATOM 724 C CA . PRO A 1 102 ? -2.091 8.540 6.992 1.00 96.88 102 PRO A CA 1
ATOM 725 C C . PRO A 1 102 ? -2.280 10.029 6.656 1.00 96.88 102 PRO A C 1
ATOM 727 O O . PRO A 1 102 ? -1.909 10.896 7.451 1.00 96.88 102 PRO A O 1
ATOM 730 N N . PHE A 1 103 ? -2.873 10.311 5.493 1.00 97.19 103 PHE A N 1
ATOM 731 C CA . PHE A 1 103 ? -3.233 11.626 4.962 1.00 97.19 103 PHE A CA 1
ATOM 732 C C . PHE A 1 103 ? -4.553 11.512 4.199 1.00 97.19 103 PHE A C 1
ATOM 734 O O . PHE A 1 103 ? -5.019 10.402 3.927 1.00 97.19 103 PHE A O 1
ATOM 741 N N . THR A 1 104 ? -5.126 12.645 3.807 1.00 97.81 104 THR A N 1
ATOM 742 C CA . THR A 1 104 ? -6.204 12.638 2.820 1.00 97.81 104 THR A CA 1
ATOM 743 C C . THR A 1 104 ? -5.623 12.256 1.460 1.00 97.81 104 THR A C 1
ATOM 745 O O . THR A 1 104 ? -4.539 12.689 1.074 1.00 97.81 104 THR A O 1
ATOM 748 N N . GLY A 1 105 ? -6.305 11.384 0.729 1.00 97.75 105 GLY A N 1
ATOM 749 C CA . GLY A 1 105 ? -5.735 10.821 -0.483 1.00 97.75 105 GLY A CA 1
ATOM 750 C C . GLY A 1 105 ? -6.712 9.991 -1.289 1.00 97.75 105 GLY A C 1
ATOM 751 O O . GLY A 1 105 ? -7.929 10.092 -1.146 1.00 97.75 105 GLY A O 1
ATOM 752 N N . ARG A 1 106 ? -6.157 9.168 -2.172 1.00 98.25 106 ARG A N 1
ATOM 753 C CA . ARG A 1 106 ? -6.905 8.311 -3.085 1.00 98.25 106 ARG A CA 1
ATOM 754 C C . ARG A 1 106 ? -6.364 6.893 -3.047 1.00 98.25 106 ARG A C 1
ATOM 756 O O . ARG A 1 106 ? -5.161 6.687 -3.220 1.00 98.25 106 ARG A O 1
ATOM 763 N N . VAL A 1 107 ? -7.271 5.939 -2.869 1.00 98.44 107 VAL A N 1
ATOM 764 C CA . VAL A 1 107 ? -7.022 4.498 -2.917 1.00 98.44 107 VAL A CA 1
ATOM 765 C C . VAL A 1 107 ? -7.488 3.973 -4.267 1.00 98.44 107 VAL A C 1
ATOM 767 O O . VAL A 1 107 ? -8.643 4.158 -4.641 1.00 98.44 107 VAL A O 1
ATOM 770 N N . GLN A 1 108 ? -6.603 3.309 -5.000 1.00 98.12 108 GLN A N 1
ATOM 771 C 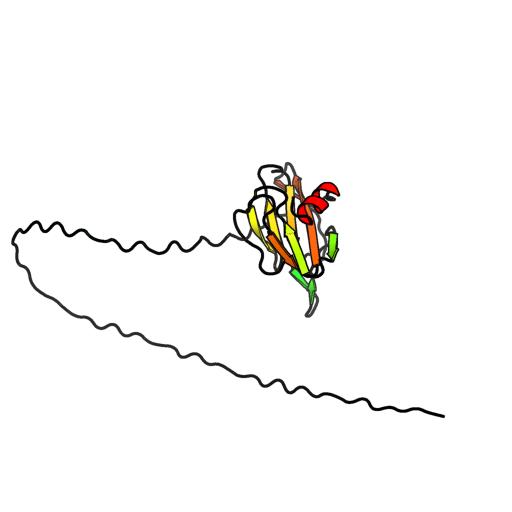CA . GLN A 1 108 ? -6.889 2.773 -6.329 1.00 98.12 108 GLN A CA 1
ATOM 772 C C . GLN A 1 108 ? -6.559 1.283 -6.377 1.00 98.12 108 GLN A C 1
ATOM 774 O O . GLN A 1 108 ? -5.563 0.875 -5.775 1.00 98.12 108 GLN A O 1
ATOM 779 N N . PRO A 1 109 ? -7.329 0.456 -7.104 1.00 96.94 109 PRO A N 1
ATOM 780 C CA . PRO A 1 109 ? -6.924 -0.918 -7.365 1.00 96.94 109 PRO A CA 1
ATOM 781 C C . PRO A 1 109 ? -5.557 -0.965 -8.053 1.00 96.94 109 PRO A C 1
ATOM 783 O O . PRO A 1 109 ? -5.221 -0.086 -8.851 1.00 96.94 109 PRO A O 1
ATOM 786 N N . ASN A 1 110 ? -4.776 -1.997 -7.768 1.00 93.81 110 ASN A N 1
ATOM 787 C CA . ASN A 1 110 ? -3.505 -2.253 -8.435 1.00 93.81 110 ASN A CA 1
ATOM 788 C C . ASN A 1 110 ? -3.465 -3.721 -8.887 1.00 93.81 110 ASN A C 1
ATOM 790 O O . ASN A 1 110 ? -4.394 -4.160 -9.564 1.00 93.81 110 ASN A O 1
ATOM 794 N N . LEU A 1 111 ? -2.405 -4.461 -8.559 1.00 88.50 111 LEU A N 1
ATOM 795 C CA . LEU A 1 111 ? -2.308 -5.903 -8.751 1.00 88.50 111 LEU A CA 1
ATOM 796 C C . LEU A 1 111 ? -3.412 -6.624 -7.956 1.00 88.50 111 LEU A C 1
ATOM 798 O O . LEU A 1 111 ? -4.098 -6.024 -7.124 1.00 88.50 111 LEU A O 1
ATOM 802 N N . ILE A 1 112 ? -3.595 -7.916 -8.228 1.00 86.50 112 ILE A N 1
ATOM 803 C CA . ILE A 1 112 ? -4.550 -8.755 -7.491 1.00 86.50 112 ILE A CA 1
ATOM 804 C C . ILE A 1 112 ? -4.266 -8.650 -5.985 1.00 86.50 112 ILE A C 1
ATOM 806 O O . ILE A 1 112 ? -3.115 -8.708 -5.567 1.00 86.50 112 ILE A O 1
ATOM 810 N N . ASP A 1 113 ? -5.327 -8.468 -5.195 1.00 89.56 113 ASP A N 1
ATOM 811 C CA . ASP A 1 113 ? -5.292 -8.348 -3.730 1.00 89.56 113 ASP A CA 1
ATOM 812 C C . ASP A 1 113 ? -4.465 -7.164 -3.181 1.00 89.56 113 ASP A C 1
ATOM 814 O O . ASP A 1 113 ? -4.170 -7.108 -1.984 1.00 89.56 113 ASP A O 1
ATOM 818 N N . CYS A 1 114 ? -4.152 -6.182 -4.037 1.00 95.12 114 CYS A N 1
ATOM 819 C CA . CYS A 1 114 ? -3.414 -4.972 -3.693 1.00 95.12 114 CYS A CA 1
ATOM 820 C C . CYS A 1 114 ? -4.168 -3.690 -4.077 1.00 95.12 114 CYS A C 1
ATOM 822 O O . CYS A 1 114 ? -4.817 -3.590 -5.123 1.00 95.12 114 CYS A O 1
ATOM 824 N N . VAL A 1 115 ? -3.983 -2.646 -3.272 1.00 97.62 115 VAL A N 1
ATOM 825 C CA . VAL A 1 115 ? -4.359 -1.268 -3.607 1.00 97.62 115 VAL A CA 1
ATOM 826 C C . VAL A 1 115 ? -3.155 -0.337 -3.512 1.00 97.62 115 VAL A C 1
ATOM 828 O O . VAL A 1 115 ? -2.208 -0.589 -2.768 1.00 97.62 115 VAL A O 1
ATOM 831 N N . LEU A 1 116 ? -3.196 0.752 -4.274 1.00 97.94 116 LEU A N 1
ATOM 832 C CA . LEU A 1 116 ? -2.269 1.870 -4.156 1.00 97.94 116 LEU A CA 1
ATOM 833 C C . LEU A 1 116 ? -2.952 3.026 -3.437 1.00 97.94 116 LEU A C 1
ATOM 835 O O . LEU A 1 116 ? -4.008 3.481 -3.868 1.00 97.94 116 LEU A O 1
ATOM 839 N N . PHE A 1 117 ? -2.315 3.540 -2.393 1.00 98.38 117 PHE A N 1
ATOM 840 C CA . PHE A 1 117 ? -2.658 4.815 -1.784 1.00 98.38 117 PHE A CA 1
ATOM 841 C C . PHE A 1 117 ? -1.720 5.910 -2.302 1.00 98.38 117 PHE A C 1
ATOM 843 O O . PHE A 1 117 ? -0.501 5.732 -2.381 1.00 98.38 117 PHE A O 1
ATOM 850 N N . SER A 1 118 ? -2.306 7.049 -2.658 1.00 98.00 118 SER A N 1
ATOM 851 C CA . SER A 1 118 ? -1.611 8.247 -3.130 1.00 98.00 118 SER A CA 1
ATOM 852 C C . SER A 1 118 ? -2.200 9.490 -2.476 1.00 98.00 118 SER A C 1
ATOM 854 O O . SER A 1 118 ? -3.381 9.510 -2.140 1.00 98.00 118 SER A O 1
ATOM 856 N N . THR A 1 119 ? -1.389 10.524 -2.292 1.00 97.81 119 THR A N 1
ATOM 857 C CA . THR A 1 119 ? -1.760 11.718 -1.523 1.00 97.81 119 THR A CA 1
ATOM 858 C C . THR A 1 119 ? -1.000 12.935 -2.065 1.00 97.81 119 THR A C 1
ATOM 860 O O . THR A 1 119 ? 0.180 12.802 -2.410 1.00 97.81 119 THR A O 1
ATOM 863 N N . PRO A 1 120 ? -1.647 14.108 -2.195 1.00 97.19 120 PRO A N 1
ATOM 864 C CA . PRO A 1 120 ? -0.967 15.335 -2.608 1.00 97.19 120 PRO A CA 1
ATOM 865 C C . PRO A 1 120 ? 0.032 15.861 -1.565 1.00 97.19 120 PRO A C 1
ATOM 867 O O . PRO A 1 120 ? 0.916 16.632 -1.923 1.00 97.19 120 PRO A O 1
ATOM 870 N N . GLU A 1 121 ? -0.064 15.433 -0.306 1.00 95.19 121 GLU A N 1
ATOM 871 C CA . GLU A 1 121 ? 0.833 15.812 0.787 1.00 95.19 121 GLU A CA 1
ATOM 872 C C . GLU A 1 121 ? 2.252 15.251 0.593 1.00 95.19 121 GLU A C 1
ATOM 874 O O . GLU A 1 121 ? 3.232 15.889 0.974 1.00 95.19 121 GLU A O 1
ATOM 879 N N . VAL A 1 122 ? 2.378 14.076 -0.036 1.00 95.12 122 VAL A N 1
ATOM 880 C CA . VAL A 1 122 ? 3.667 13.455 -0.391 1.00 95.12 122 VAL A CA 1
ATOM 881 C C . VAL A 1 122 ? 3.639 12.919 -1.834 1.00 95.12 122 VAL A C 1
ATOM 883 O O . VAL A 1 122 ? 3.695 11.711 -2.064 1.00 95.12 122 VAL A O 1
ATOM 886 N N . PRO A 1 123 ? 3.596 13.801 -2.852 1.00 94.12 123 PRO A N 1
ATOM 887 C CA . PRO A 1 123 ? 3.227 13.441 -4.228 1.00 94.12 123 PRO A CA 1
ATOM 888 C C . PRO A 1 123 ? 4.269 12.575 -4.950 1.00 94.12 123 PRO A C 1
ATOM 890 O O . PRO A 1 123 ? 3.972 11.933 -5.959 1.00 94.12 123 PRO A O 1
ATOM 893 N N . ALA A 1 124 ? 5.503 12.553 -4.440 1.00 96.06 124 ALA A N 1
ATOM 894 C CA . ALA A 1 124 ? 6.577 11.705 -4.941 1.00 96.06 124 ALA A CA 1
ATOM 895 C C . ALA A 1 124 ? 6.518 10.268 -4.396 1.00 96.06 124 ALA A C 1
ATOM 897 O O . ALA A 1 124 ? 7.388 9.472 -4.745 1.00 96.06 124 ALA A O 1
ATOM 898 N N . TYR A 1 125 ? 5.532 9.930 -3.558 1.00 97.00 125 TYR A N 1
ATOM 899 C CA . TYR A 1 125 ? 5.413 8.619 -2.932 1.00 97.00 125 TYR A CA 1
ATOM 900 C C . TYR A 1 125 ? 4.081 7.927 -3.236 1.00 97.00 125 TYR A C 1
ATOM 902 O O . TYR A 1 125 ? 3.044 8.562 -3.427 1.00 97.00 125 TYR A O 1
ATOM 910 N N . LEU A 1 126 ? 4.125 6.597 -3.270 1.00 97.06 126 LEU A N 1
ATOM 911 C CA . LEU A 1 126 ? 2.962 5.713 -3.296 1.00 97.06 126 LEU A CA 1
ATOM 912 C C . LEU A 1 126 ? 3.109 4.649 -2.225 1.00 97.06 126 LEU A C 1
ATOM 914 O O . LEU A 1 126 ? 4.217 4.186 -1.961 1.00 97.06 126 LEU A O 1
ATOM 918 N N . PHE A 1 127 ? 1.985 4.216 -1.667 1.00 97.56 127 PHE A N 1
ATOM 919 C CA . PHE A 1 127 ? 1.954 3.079 -0.755 1.00 97.56 127 PHE A CA 1
ATOM 920 C C . PHE A 1 127 ? 1.188 1.940 -1.408 1.00 97.56 127 PHE A C 1
ATOM 922 O O . PHE A 1 127 ? 0.014 2.094 -1.740 1.00 97.56 127 PHE A O 1
ATOM 929 N N . ARG A 1 128 ? 1.851 0.803 -1.606 1.00 97.06 128 ARG A N 1
ATOM 930 C CA . ARG A 1 128 ? 1.210 -0.441 -2.025 1.00 97.06 128 ARG A CA 1
ATOM 931 C C . ARG A 1 128 ? 0.806 -1.215 -0.778 1.00 97.06 128 ARG A C 1
ATOM 933 O O . ARG A 1 128 ? 1.648 -1.496 0.071 1.00 97.06 128 ARG A O 1
ATOM 940 N N . LEU A 1 129 ? -0.482 -1.521 -0.681 1.00 97.44 129 LEU A N 1
ATOM 941 C CA . LEU A 1 129 ? -1.103 -2.210 0.444 1.00 97.44 129 LEU A CA 1
ATOM 942 C C . LEU A 1 129 ? -1.743 -3.492 -0.084 1.00 97.44 129 LEU A C 1
ATOM 944 O O . LEU A 1 129 ? -2.747 -3.419 -0.794 1.00 97.44 129 LEU A O 1
ATOM 948 N N . CYS A 1 130 ? -1.171 -4.647 0.242 1.00 96.50 130 CYS A N 1
ATOM 949 C CA . CYS A 1 130 ? -1.715 -5.948 -0.142 1.00 96.50 130 CYS A CA 1
ATOM 950 C C . CYS A 1 130 ? -2.182 -6.741 1.084 1.00 96.50 130 CYS A C 1
ATOM 952 O O . CYS A 1 130 ? -1.685 -6.532 2.193 1.00 96.50 130 CYS A O 1
ATOM 954 N N . GLY A 1 131 ? -3.144 -7.645 0.883 1.00 95.38 131 GLY A N 1
ATOM 955 C CA . GLY A 1 131 ? -3.723 -8.469 1.957 1.00 95.38 131 GLY A CA 1
ATOM 956 C C . GLY A 1 131 ? -4.914 -7.831 2.686 1.00 95.38 131 GLY A C 1
ATOM 957 O O . GLY A 1 131 ? -5.428 -8.395 3.653 1.00 95.38 131 GLY A O 1
ATOM 958 N N . LEU A 1 132 ? -5.393 -6.673 2.215 1.00 96.56 132 LEU A N 1
ATOM 959 C CA . LEU A 1 132 ? -6.580 -6.021 2.767 1.00 96.56 132 LEU A CA 1
ATOM 960 C C . LEU A 1 132 ? -7.869 -6.687 2.270 1.00 96.56 132 LEU A C 1
ATOM 962 O O . LEU A 1 132 ? -8.106 -6.835 1.073 1.00 96.56 132 LEU A O 1
ATOM 966 N N . SER A 1 133 ? -8.753 -7.001 3.206 1.00 95.19 133 SER A N 1
ATOM 967 C CA . SER A 1 133 ? -10.142 -7.374 2.971 1.00 95.19 133 SER A CA 1
ATOM 968 C C . SER A 1 133 ? -10.985 -6.131 2.700 1.00 95.19 133 SER A C 1
ATOM 970 O O . SER A 1 133 ? -10.980 -5.190 3.492 1.00 95.19 133 SER A O 1
ATOM 972 N N . GLN A 1 134 ? -11.737 -6.156 1.595 1.00 93.06 134 GLN A N 1
ATOM 973 C CA . GLN A 1 134 ? -12.706 -5.119 1.204 1.00 93.06 134 GLN A CA 1
ATOM 974 C C . GLN 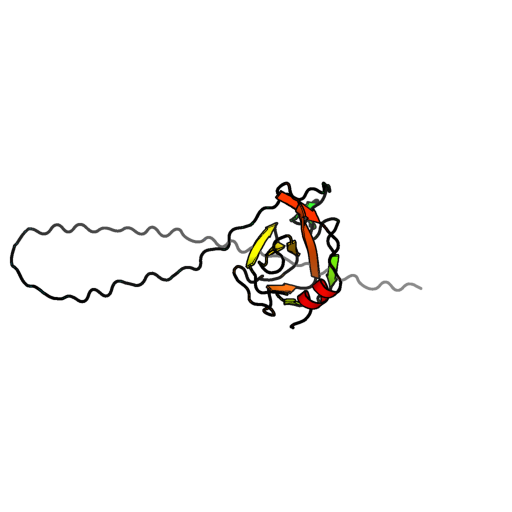A 1 134 ? -12.151 -3.680 1.300 1.00 93.06 134 GLN A C 1
ATOM 976 O O . GLN A 1 134 ? -12.709 -2.850 2.023 1.00 93.06 134 GLN A O 1
ATOM 981 N N . PRO A 1 135 ? -11.051 -3.358 0.592 1.00 96.94 135 PRO A N 1
ATOM 982 C CA . PRO A 1 135 ? -10.472 -2.024 0.659 1.00 96.94 135 PRO A CA 1
ATOM 983 C C . PRO A 1 135 ? -11.461 -0.958 0.158 1.00 96.94 135 PRO A C 1
ATOM 985 O O . PRO A 1 135 ? -12.115 -1.128 -0.875 1.00 96.94 135 PRO A O 1
ATOM 988 N N . ARG A 1 136 ? -11.544 0.168 0.872 1.00 97.19 136 ARG A N 1
ATOM 989 C CA . ARG A 1 136 ? -12.301 1.357 0.466 1.00 97.19 136 ARG A CA 1
ATOM 990 C C . ARG A 1 136 ? -11.553 2.059 -0.662 1.00 97.19 136 ARG A C 1
ATOM 992 O O . ARG A 1 136 ? -10.483 2.618 -0.447 1.00 97.19 136 ARG A O 1
ATOM 999 N N . LEU A 1 137 ? -12.122 2.003 -1.862 1.00 97.50 137 LEU A N 1
ATOM 1000 C CA . LEU A 1 137 ? -11.574 2.628 -3.066 1.00 97.50 137 LEU A CA 1
ATOM 1001 C C . LEU A 1 137 ? -12.055 4.077 -3.217 1.00 97.50 137 LEU A C 1
ATOM 1003 O O . LEU A 1 137 ? -13.117 4.443 -2.716 1.00 97.50 137 LEU A O 1
ATOM 1007 N N . GLY A 1 138 ? -11.303 4.871 -3.978 1.00 97.31 138 GLY A N 1
ATOM 1008 C CA . GLY A 1 138 ? -11.601 6.274 -4.252 1.00 97.31 138 GLY A CA 1
ATOM 1009 C C . GLY A 1 138 ? -10.958 7.218 -3.239 1.00 97.31 138 GLY A C 1
ATOM 1010 O O . GLY A 1 138 ? -9.916 6.911 -2.659 1.00 97.31 138 GLY A O 1
ATOM 1011 N N . THR A 1 139 ? -11.546 8.401 -3.072 1.00 97.44 139 THR A N 1
ATOM 1012 C CA . THR A 1 139 ? -11.065 9.399 -2.107 1.00 97.44 139 THR A CA 1
ATOM 1013 C C . THR A 1 139 ? -11.293 8.916 -0.678 1.00 97.44 139 THR A C 1
ATOM 1015 O O . THR A 1 139 ? -12.380 8.443 -0.348 1.00 97.44 139 THR A O 1
ATOM 1018 N N . ILE A 1 140 ? -10.278 9.069 0.167 1.00 97.56 140 ILE A N 1
ATOM 1019 C CA . ILE A 1 140 ? -10.322 8.726 1.585 1.00 97.56 140 ILE A CA 1
ATOM 1020 C C . ILE A 1 140 ? -9.716 9.859 2.412 1.00 97.56 140 ILE A C 1
ATOM 1022 O O . ILE A 1 140 ? -8.686 10.425 2.036 1.00 97.56 140 ILE A O 1
ATOM 1026 N N . GLN A 1 141 ? -10.356 10.200 3.525 1.00 97.88 141 GLN A N 1
ATOM 1027 C CA . GLN A 1 141 ? -9.873 11.242 4.426 1.00 97.88 141 GLN A CA 1
ATOM 1028 C C . GLN A 1 141 ? -8.826 10.678 5.388 1.00 97.88 141 GLN A C 1
ATOM 1030 O O . GLN A 1 141 ? -8.831 9.489 5.713 1.00 97.88 141 GLN A O 1
ATOM 1035 N N . GLN A 1 142 ? -7.945 11.542 5.889 1.00 97.56 142 GLN A N 1
ATOM 1036 C CA . GLN A 1 142 ? -6.993 11.165 6.931 1.00 97.56 142 GLN A CA 1
ATOM 1037 C C . GLN A 1 142 ? -7.686 10.485 8.127 1.00 97.56 142 GLN A C 1
ATOM 1039 O O . GLN A 1 142 ? -8.723 10.939 8.609 1.00 97.56 142 GLN A O 1
ATOM 1044 N N . GLY A 1 143 ? -7.091 9.396 8.615 1.00 97.12 143 GLY A N 1
ATOM 1045 C CA . GLY A 1 143 ? -7.580 8.626 9.757 1.00 97.12 143 GLY A CA 1
ATOM 1046 C C . GLY A 1 143 ? -8.789 7.739 9.462 1.00 97.12 143 GLY A C 1
ATOM 1047 O O . GLY A 1 143 ? -9.209 6.975 10.335 1.00 97.12 143 GLY A O 1
ATOM 1048 N N . GLU A 1 144 ? -9.346 7.779 8.249 1.00 98.00 144 GLU A N 1
ATOM 1049 C CA . GLU A 1 144 ? -10.342 6.798 7.834 1.00 98.00 144 GLU A CA 1
ATOM 1050 C C . GLU A 1 144 ? -9.689 5.440 7.537 1.00 98.00 144 GLU A C 1
ATOM 1052 O O . GLU A 1 144 ? -8.569 5.382 7.022 1.00 98.00 144 GLU A O 1
ATOM 1057 N N . PRO A 1 145 ? -10.376 4.322 7.831 1.00 97.88 145 PRO A N 1
ATOM 1058 C CA . PRO A 1 145 ? -9.853 3.001 7.517 1.00 97.88 145 PRO A CA 1
ATOM 1059 C C . PRO A 1 145 ? -9.835 2.781 6.002 1.00 97.88 145 PRO A C 1
ATOM 1061 O O . PRO A 1 145 ? -10.875 2.891 5.358 1.00 97.88 145 PRO A O 1
ATOM 1064 N N . ILE A 1 146 ? -8.682 2.416 5.447 1.00 98.31 146 ILE A N 1
ATOM 1065 C CA . ILE A 1 146 ? -8.541 1.922 4.071 1.00 98.31 146 ILE A CA 1
ATOM 1066 C C . ILE A 1 146 ? -9.091 0.496 3.976 1.00 98.31 146 ILE A C 1
ATOM 1068 O O . ILE A 1 146 ? -9.740 0.155 2.996 1.00 98.31 146 ILE A O 1
ATOM 1072 N N . GLY A 1 147 ? -8.858 -0.336 4.990 1.00 97.38 147 GLY A N 1
ATOM 1073 C CA . GLY A 1 147 ? -9.311 -1.726 5.031 1.00 97.38 147 GLY A CA 1
ATOM 1074 C C . GLY A 1 147 ? -8.870 -2.428 6.313 1.00 97.38 147 GLY A C 1
ATOM 1075 O O . GLY A 1 147 ? -8.388 -1.785 7.247 1.00 97.38 147 GLY A O 1
ATOM 1076 N N . SER A 1 148 ? -9.026 -3.747 6.356 1.00 97.50 148 SER A N 1
ATOM 1077 C CA . SER A 1 148 ? -8.577 -4.611 7.458 1.00 97.50 148 SER A CA 1
ATOM 1078 C C . SER A 1 148 ? -8.034 -5.930 6.923 1.00 97.50 148 SER A C 1
ATOM 1080 O O . SER A 1 148 ? -8.327 -6.278 5.785 1.00 97.50 148 SER A O 1
ATOM 1082 N N . GLY A 1 149 ? -7.287 -6.699 7.708 1.00 96.62 149 GLY A N 1
ATOM 1083 C CA . GLY A 1 149 ? -6.802 -8.010 7.262 1.00 96.62 149 GLY A CA 1
ATOM 1084 C C . GLY A 1 149 ? -6.063 -8.781 8.347 1.00 96.62 149 GLY A C 1
ATOM 1085 O O . GLY A 1 149 ? -5.869 -8.270 9.444 1.00 96.62 149 GLY A O 1
ATOM 1086 N N . GLU A 1 150 ? -5.643 -10.007 8.035 1.00 97.12 150 GLU A N 1
ATOM 1087 C CA . GLU A 1 150 ? -4.764 -10.805 8.908 1.00 97.12 150 GLU A CA 1
ATOM 1088 C C . GLU A 1 150 ? -3.307 -10.361 8.798 1.00 97.12 150 GLU A C 1
ATOM 1090 O O . GLU A 1 150 ? -2.598 -10.251 9.799 1.00 97.12 150 GLU A O 1
ATOM 1095 N N . TYR A 1 151 ? -2.888 -10.035 7.576 1.00 96.69 151 TYR A N 1
ATOM 1096 C CA . TYR A 1 151 ? -1.573 -9.505 7.260 1.00 96.69 151 TYR A CA 1
ATOM 1097 C C . TYR A 1 151 ? -1.714 -8.296 6.341 1.00 96.69 151 TYR A C 1
ATOM 1099 O O . TYR A 1 151 ? -2.550 -8.284 5.438 1.00 96.69 151 TYR A O 1
ATOM 1107 N N . LEU A 1 152 ? -0.865 -7.297 6.557 1.00 97.69 152 LEU A N 1
ATOM 1108 C CA . LEU A 1 152 ? -0.592 -6.244 5.588 1.00 97.69 152 LEU A CA 1
ATOM 1109 C C . LEU A 1 152 ? 0.790 -6.491 4.994 1.00 97.69 152 LEU A C 1
ATOM 1111 O O . LEU A 1 152 ? 1.778 -6.497 5.727 1.00 97.69 152 LEU A O 1
ATO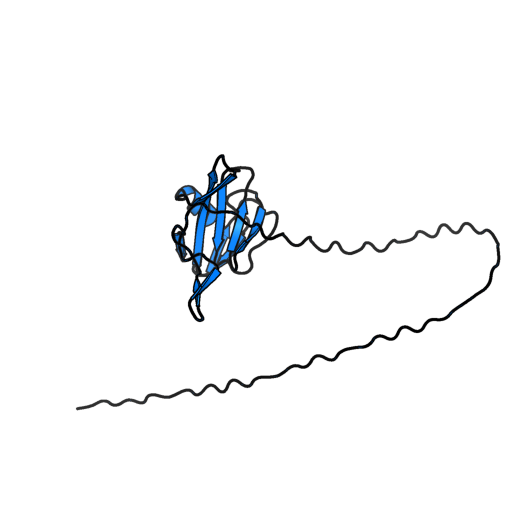M 1115 N N . HIS A 1 153 ? 0.859 -6.626 3.674 1.00 97.00 153 HIS A N 1
ATOM 1116 C CA . HIS A 1 153 ? 2.114 -6.521 2.939 1.00 97.00 153 HIS A CA 1
ATOM 1117 C C . HIS A 1 153 ? 2.227 -5.097 2.403 1.00 97.00 153 HIS A C 1
ATOM 1119 O O . HIS A 1 153 ? 1.427 -4.657 1.572 1.00 97.00 153 HIS A O 1
ATOM 1125 N N . PHE A 1 154 ? 3.177 -4.354 2.957 1.00 97.44 154 PHE A N 1
ATOM 1126 C CA . PHE A 1 154 ? 3.343 -2.929 2.741 1.00 97.44 154 PHE A CA 1
ATOM 1127 C C . PHE A 1 154 ? 4.610 -2.650 1.933 1.00 97.44 154 PHE A C 1
ATOM 1129 O O . PHE A 1 154 ? 5.699 -3.057 2.334 1.00 97.44 154 PHE A O 1
ATOM 1136 N N . ALA A 1 155 ? 4.483 -1.874 0.858 1.00 96.38 155 ALA A N 1
ATOM 1137 C CA . ALA A 1 155 ? 5.619 -1.325 0.121 1.00 96.38 155 ALA A CA 1
ATOM 1138 C C . ALA A 1 155 ? 5.481 0.193 -0.014 1.00 96.38 155 ALA A C 1
ATOM 1140 O O . ALA A 1 155 ? 4.438 0.694 -0.444 1.00 96.38 155 ALA A O 1
ATOM 1141 N N . MET A 1 156 ? 6.551 0.930 0.289 1.00 97.12 156 MET A N 1
ATOM 1142 C CA . MET A 1 156 ? 6.649 2.351 -0.034 1.00 97.12 156 MET A CA 1
ATOM 1143 C C . MET A 1 156 ? 7.418 2.507 -1.337 1.00 97.12 156 MET A C 1
ATOM 1145 O O . MET A 1 156 ? 8.515 1.979 -1.491 1.00 97.12 156 MET A O 1
ATOM 1149 N N . LEU A 1 157 ? 6.836 3.229 -2.288 1.00 96.56 157 LEU A N 1
ATOM 1150 C CA . LEU A 1 157 ? 7.453 3.495 -3.576 1.00 96.56 157 LEU A CA 1
ATOM 1151 C C . LEU A 1 157 ? 7.747 4.978 -3.713 1.00 96.56 157 LEU A C 1
ATOM 1153 O O . LEU A 1 157 ? 6.907 5.809 -3.377 1.00 96.56 157 LEU A O 1
ATOM 1157 N N . ARG A 1 158 ? 8.912 5.307 -4.264 1.00 96.94 158 ARG A N 1
ATOM 1158 C CA . ARG A 1 158 ? 9.308 6.668 -4.618 1.00 96.94 158 ARG A CA 1
ATOM 1159 C C . ARG A 1 158 ? 9.330 6.825 -6.133 1.00 96.94 158 ARG A C 1
ATOM 1161 O O . ARG A 1 158 ? 9.861 5.967 -6.837 1.00 96.94 158 ARG A O 1
ATOM 1168 N N . LYS A 1 159 ? 8.785 7.933 -6.629 1.00 96.81 159 LYS A N 1
ATOM 1169 C CA . LYS A 1 159 ? 8.859 8.315 -8.038 1.00 96.81 159 LYS A CA 1
ATOM 1170 C C . LYS A 1 159 ? 10.261 8.824 -8.368 1.00 96.81 159 LYS A C 1
ATOM 1172 O O . LYS A 1 159 ? 10.795 9.685 -7.667 1.00 96.81 159 LYS A O 1
ATOM 1177 N N . LEU A 1 160 ? 10.839 8.305 -9.439 1.00 94.88 160 LEU A N 1
ATOM 1178 C CA . LEU A 1 160 ? 12.101 8.759 -10.007 1.00 94.88 160 LEU A CA 1
ATOM 1179 C C . LEU A 1 160 ? 11.864 9.907 -11.008 1.00 94.88 160 LEU A C 1
ATOM 1181 O O . LEU A 1 160 ? 10.744 10.041 -11.516 1.00 94.88 160 LEU A O 1
ATOM 1185 N N . PRO A 1 161 ? 12.876 10.747 -11.299 1.00 93.62 161 PRO A N 1
ATOM 1186 C CA . PRO A 1 161 ? 12.760 11.845 -12.266 1.00 93.62 161 PRO A CA 1
ATOM 1187 C C . PRO A 1 161 ? 12.246 11.412 -13.648 1.00 93.62 161 PRO A C 1
ATOM 1189 O O . PRO A 1 161 ? 11.449 12.115 -14.261 1.00 93.62 161 PRO A O 1
ATOM 1192 N N . GLU A 1 162 ? 12.641 10.224 -14.099 1.00 90.50 162 GLU A N 1
ATOM 1193 C CA . GLU A 1 162 ? 12.223 9.589 -15.352 1.00 90.50 162 GLU A CA 1
ATOM 1194 C C . GLU A 1 162 ? 10.777 9.059 -15.337 1.00 90.50 162 GLU A C 1
ATOM 1196 O O . GLU A 1 162 ? 10.270 8.602 -16.357 1.00 90.50 162 GLU A O 1
ATOM 1201 N N . GLY A 1 163 ? 10.092 9.114 -14.191 1.00 90.38 163 GLY A N 1
ATOM 1202 C CA . GLY A 1 163 ? 8.686 8.730 -14.043 1.00 90.38 163 GLY A CA 1
ATOM 1203 C C . GLY A 1 163 ? 8.440 7.306 -13.540 1.00 90.38 163 GLY A C 1
ATOM 1204 O O . GLY A 1 163 ? 7.309 7.004 -13.147 1.00 90.38 163 GLY A O 1
ATOM 1205 N N . ASN A 1 164 ? 9.482 6.473 -13.486 1.00 93.81 164 ASN A N 1
ATOM 1206 C CA . ASN A 1 164 ? 9.436 5.128 -12.911 1.00 93.81 164 ASN A CA 1
ATOM 1207 C C . ASN A 1 164 ? 9.328 5.161 -11.382 1.00 93.81 164 ASN A C 1
ATOM 1209 O O . ASN A 1 164 ? 9.611 6.175 -10.744 1.00 93.81 164 ASN A O 1
ATOM 1213 N N . TRP A 1 165 ? 8.924 4.042 -10.788 1.00 95.69 165 TRP A N 1
ATOM 1214 C CA . TRP A 1 165 ? 8.834 3.879 -9.340 1.00 95.69 165 TRP A CA 1
ATOM 1215 C C . TRP A 1 165 ? 9.929 2.942 -8.838 1.00 95.69 165 TRP A C 1
ATOM 1217 O O . TRP A 1 165 ? 10.312 1.993 -9.516 1.00 95.69 165 TRP A O 1
ATOM 1227 N N . THR A 1 166 ? 10.419 3.187 -7.631 1.00 95.56 166 THR A N 1
ATOM 1228 C CA . THR A 1 166 ? 11.353 2.289 -6.945 1.00 95.56 166 THR A CA 1
ATOM 1229 C C . THR A 1 166 ? 10.878 2.044 -5.522 1.00 95.56 166 THR A C 1
ATOM 1231 O O . THR A 1 166 ? 10.369 2.967 -4.884 1.00 95.56 166 THR A O 1
ATOM 1234 N N . ILE A 1 167 ? 10.995 0.810 -5.036 1.00 95.19 167 ILE A N 1
ATOM 1235 C CA . ILE A 1 167 ? 10.701 0.466 -3.646 1.00 95.19 167 ILE A CA 1
ATOM 1236 C C . ILE A 1 167 ? 11.804 1.036 -2.763 1.00 95.19 167 ILE A C 1
ATOM 1238 O O . ILE A 1 167 ? 12.993 0.826 -3.013 1.00 95.19 167 ILE A O 1
ATOM 1242 N N . VAL A 1 168 ? 11.380 1.740 -1.721 1.00 95.25 168 VAL A N 1
ATOM 1243 C CA . VAL A 1 168 ? 12.229 2.329 -0.692 1.00 95.25 168 VAL A CA 1
ATOM 1244 C C . VAL A 1 168 ? 11.754 1.870 0.679 1.00 95.25 168 VAL A C 1
ATOM 1246 O O . VAL A 1 168 ? 10.584 1.537 0.870 1.00 95.25 168 VAL A O 1
ATOM 1249 N N . GLU A 1 169 ? 12.661 1.872 1.648 1.00 94.81 169 GLU A N 1
ATOM 1250 C CA . GLU A 1 169 ? 12.301 1.591 3.032 1.00 94.81 169 GLU A CA 1
ATOM 1251 C C . GLU A 1 169 ? 11.354 2.683 3.571 1.00 94.81 169 GLU A C 1
ATOM 1253 O O . GLU A 1 169 ? 11.653 3.877 3.436 1.00 94.81 169 GLU A O 1
ATOM 1258 N N . PRO A 1 170 ? 10.207 2.321 4.173 1.00 93.81 170 PRO A N 1
ATOM 1259 C CA . PRO A 1 170 ? 9.365 3.290 4.853 1.00 93.81 170 PRO A CA 1
ATOM 1260 C C . PRO A 1 170 ? 9.959 3.742 6.180 1.00 93.81 170 PRO A C 1
ATOM 1262 O O . PRO A 1 170 ? 10.562 2.965 6.915 1.00 93.81 170 PRO A O 1
ATOM 1265 N N . SER A 1 171 ? 9.678 4.987 6.561 1.00 94.12 171 SER A N 1
ATOM 1266 C CA . SER A 1 171 ? 9.982 5.427 7.919 1.00 94.12 171 SER A CA 1
ATOM 1267 C C . SER A 1 171 ? 9.064 4.740 8.932 1.00 94.12 171 SER A C 1
ATOM 1269 O O . SER A 1 171 ? 7.871 4.531 8.690 1.00 94.12 171 SER A O 1
ATOM 1271 N N . ARG A 1 172 ? 9.596 4.480 10.129 1.00 95.44 172 ARG A N 1
ATOM 1272 C CA . ARG A 1 172 ? 8.808 3.999 11.273 1.00 95.44 172 ARG A CA 1
ATOM 1273 C C . ARG A 1 172 ? 7.579 4.873 11.541 1.00 95.44 172 ARG A C 1
ATOM 1275 O O . ARG A 1 172 ? 6.480 4.357 11.697 1.00 95.44 172 ARG A O 1
ATOM 1282 N N . SER A 1 173 ? 7.758 6.193 11.513 1.00 94.50 173 SER A N 1
ATOM 1283 C CA . SER A 1 173 ? 6.676 7.159 11.726 1.00 94.50 173 SER A CA 1
ATOM 1284 C C . SER A 1 173 ? 5.561 7.062 10.681 1.00 94.50 173 SER A C 1
ATOM 1286 O O . SER A 1 173 ? 4.405 7.337 10.991 1.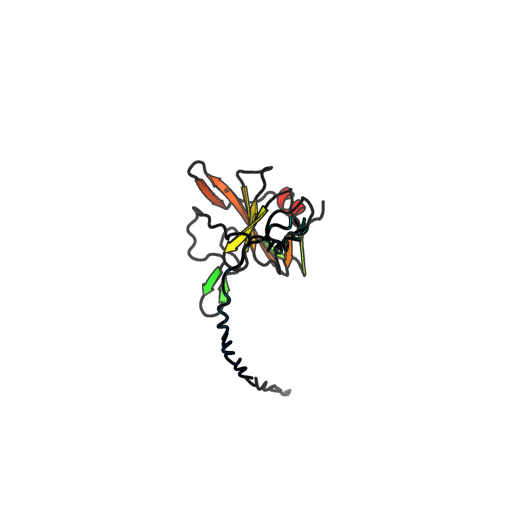00 94.50 173 SER A O 1
ATOM 1288 N N . MET A 1 174 ? 5.876 6.665 9.443 1.00 94.25 174 MET A N 1
ATOM 1289 C CA . MET A 1 174 ? 4.862 6.432 8.416 1.00 94.25 174 MET A CA 1
ATOM 1290 C C . MET A 1 174 ? 4.050 5.176 8.730 1.00 94.25 174 MET A C 1
ATOM 1292 O O . MET A 1 174 ? 2.823 5.212 8.673 1.00 94.25 174 MET A O 1
ATOM 1296 N N . LEU A 1 175 ? 4.720 4.083 9.104 1.00 95.44 175 LEU A N 1
ATOM 1297 C CA . LEU A 1 175 ? 4.048 2.841 9.491 1.00 95.44 175 LEU A CA 1
ATOM 1298 C C . LEU A 1 175 ? 3.136 3.054 10.704 1.00 95.44 175 LEU A C 1
ATOM 1300 O O . LEU A 1 175 ? 1.990 2.617 10.688 1.00 95.44 175 LEU A O 1
ATOM 1304 N N . GLU A 1 176 ? 3.597 3.788 11.717 1.00 96.12 176 GLU A N 1
ATOM 1305 C CA . GLU A 1 176 ? 2.799 4.107 12.908 1.00 96.12 176 GLU A CA 1
ATOM 1306 C C . GLU A 1 176 ? 1.492 4.837 12.551 1.00 96.12 176 GLU A C 1
ATOM 1308 O O . GLU A 1 176 ? 0.438 4.477 13.078 1.00 96.12 176 GLU A O 1
ATOM 1313 N N . LYS A 1 177 ? 1.523 5.783 11.598 1.00 95.00 177 LYS A N 1
ATOM 1314 C CA . LYS A 1 177 ? 0.322 6.485 11.099 1.00 95.00 177 LYS A CA 1
ATOM 1315 C C . LYS A 1 177 ? -0.640 5.591 10.320 1.00 95.00 177 LYS A C 1
ATOM 1317 O O . LYS A 1 177 ? -1.838 5.840 10.315 1.00 95.00 177 LYS A O 1
ATOM 1322 N N . ILE A 1 178 ? -0.119 4.593 9.615 1.00 96.00 178 ILE A N 1
ATOM 1323 C CA . ILE A 1 178 ? -0.923 3.652 8.826 1.00 96.00 178 ILE A CA 1
ATOM 1324 C C . ILE A 1 178 ? -1.597 2.620 9.741 1.00 96.00 178 ILE A C 1
ATOM 1326 O O . ILE A 1 178 ? -2.710 2.175 9.464 1.00 96.00 178 ILE A O 1
ATOM 1330 N N . LEU A 1 179 ? -0.940 2.247 10.840 1.00 96.50 179 LEU A N 1
ATOM 1331 C CA . LEU A 1 179 ? -1.411 1.218 11.771 1.00 96.50 179 LEU A CA 1
ATOM 1332 C C . LEU A 1 179 ? -2.249 1.771 12.931 1.00 96.50 179 LEU A C 1
ATOM 1334 O O . LEU A 1 179 ? -2.952 1.009 13.592 1.00 96.50 179 LEU A O 1
ATOM 1338 N N . SER A 1 180 ? -2.200 3.079 13.177 1.00 91.31 180 SER A N 1
ATOM 1339 C CA . SER A 1 180 ? -2.917 3.724 14.278 1.00 91.31 180 SER A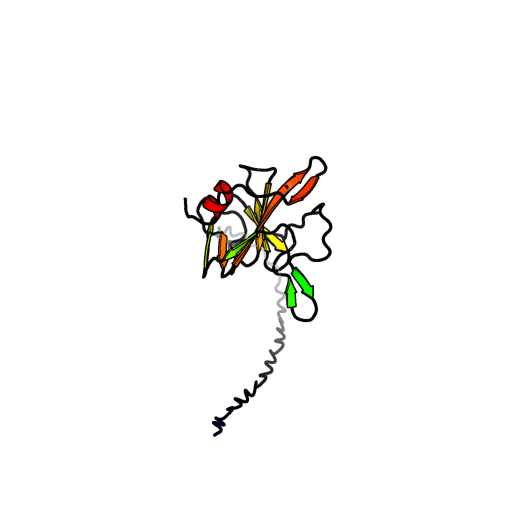 CA 1
ATOM 1340 C C . SER A 1 180 ? -3.890 4.758 13.743 1.00 91.31 180 SER A C 1
ATOM 1342 O O . SER A 1 180 ? -3.567 5.519 12.834 1.00 91.31 180 SER A O 1
ATOM 1344 N N . LYS A 1 181 ? -5.081 4.822 14.339 1.00 83.25 181 LYS A N 1
ATOM 1345 C CA . LYS A 1 181 ? -5.972 5.954 14.101 1.00 83.25 181 LYS A CA 1
ATOM 1346 C C . LYS A 1 181 ? -5.309 7.210 14.704 1.00 83.25 181 LYS A C 1
ATOM 1348 O O . LYS A 1 181 ? -4.940 7.135 15.878 1.00 83.25 181 LYS A O 1
ATOM 1353 N N . PRO A 1 182 ? -5.117 8.292 13.929 1.00 66.81 182 PRO A N 1
ATOM 1354 C CA . PRO A 1 182 ? -4.567 9.543 14.442 1.00 66.81 182 PRO A CA 1
ATOM 1355 C C . PRO A 1 182 ? -5.488 10.205 15.472 1.00 66.81 182 PRO A C 1
ATOM 1357 O O . PRO A 1 182 ? -6.712 9.918 15.463 1.00 66.81 182 PRO A O 1
#

Radius of gyration: 27.5 Å; Cα contacts (8 Å, |Δi|>4): 287; chains: 1; bounding box: 68×78×63 Å

Solvent-accessible surface area (backbone atoms only — not comparable to full-atom values): 11500 Å² total; per-residue (Å²): 141,87,84,88,80,83,88,82,82,83,80,82,84,84,80,86,79,85,81,85,81,82,86,81,85,82,85,83,87,84,88,82,88,83,82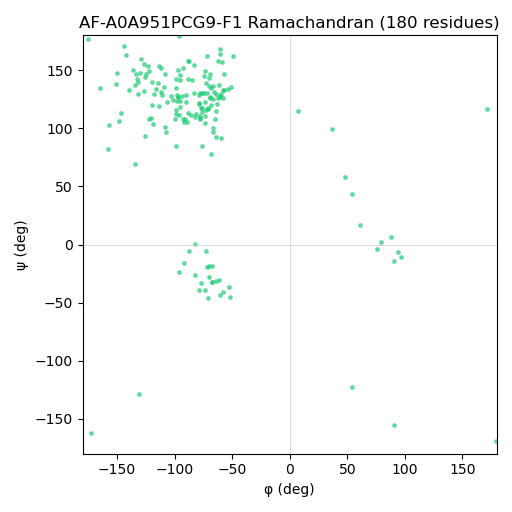,90,84,92,80,94,73,92,71,88,72,82,76,78,72,80,79,74,80,82,73,78,80,77,64,64,67,54,86,81,59,60,74,72,88,66,96,59,42,47,52,39,73,59,89,94,43,68,34,72,58,33,86,80,45,48,77,42,85,38,81,62,36,56,34,24,28,70,47,50,32,38,28,26,41,43,54,68,66,27,32,35,41,39,30,83,89,49,69,56,42,38,37,40,45,16,49,50,50,81,58,53,66,34,79,44,52,53,47,39,67,38,27,28,22,55,38,40,29,39,31,35,30,37,57,43,96,91,69,43,29,38,82,44,89,69,55,69,72,56,52,52,36,27,62,34,74,117

Secondary structure (DSSP, 8-state):
------------------------------------------------------PPPPPPP----BS---S--TT-EETTEEP---TTPEEEE-TT-EEE-SSSEEEEE-STTEEEEE-TTSTTEEEEEES-BS---EEE-TTSEEEE-SEEEEEEEEE-TTS-EEEEPPPHHHHHHHHS--

Foldseek 3Di:
DDDDDDDDDDDDDDDDDDDDDDDDDDDDDDDDDDDDDDDDDPDPPPPPDPDDDPDDDAFAEDEAAEPDDDPDAAQDDDPPDGDQHDPLWDKDFQQQAFWWDLAWFFWGHYHPQWIWTADPVCRQKIKIWGAFDPADGTTDHQLHTRGTHRMITIWMWGADPVGHIYTDDDDPVVVCSGRDRD

pLDDT: mean 80.91, std 21.08, range [37.28, 98.44]

Organism: NCBI:txid2839662